Protein AF-A0A7C5C8L7-F1 (afdb_monomer)

Radius of gyration: 30.97 Å; Cα contacts (8 Å, |Δi|>4): 312; chains: 1; bounding box: 53×78×53 Å

Nearest PDB structures (foldseek):
  8s6c-assembly1_A  TM=9.571E-01  e=8.415E-08  cyanobacterium TDX16
  6erc-assembly2_B  TM=8.695E-01  e=1.298E-06  Dictyostelium discoideum
  2xwx-assembly1_B  TM=6.430E-01  e=9.335E-04  Vibrio cholerae
  4ziq-assembly1_A-2  TM=7.411E-01  e=1.715E-02  Escherichia coli K-12
  3idu-assembly1_A  TM=5.912E-01  e=1.282E-02  Pyrococcus furiosus

Foldseek 3Di:
DQQVLCVVLVHHGDFALCQQDVPPVLSVVCCVVQVGSVRDDNVRSFQSHDDDPPDNTHPSVVSVVVVVVVCVQVVDCVNVVNPPVDDPVVSVVVVPDAPVNVDVVPDPDPDDDRCNVDDPPPPPPDPPPPPQAKDKDKPPAQDAWWIKIKIAHQAWFWKKKFKADPVRDTDDIDIDIDHHGIDMDGGPTPNPDDFDWMWIWIDTPVDIDIDIYGHD

Secondary structure (DSSP, 8-state):
-HHHHHHHTTPPPPSSGGGT-S-HHHHHHHHHHHSSGGG--HHHHHHHSPPPTTSSS-HHHHHHHHHHHHHHHHH-TT-TTT-TTS-HHHHHHHHH--HHHHHHHSS--S---S-TTS-----S--S-----SSEEEEESSSBSSEEEEEEEESS-EEEEEEEE-TTS-EEEEEEEEEPSEEEEEEEEE-TTS-SEEEEEEEE-SS-EEEEEEEE-

Solvent-accessible surface area (backbone atoms only — not comparable to full-atom values): 12592 Å² total; per-residue (Å²): 80,27,37,59,50,32,44,76,73,73,39,79,63,71,87,50,48,67,76,42,21,87,50,66,67,59,22,51,50,51,41,72,75,46,71,45,60,70,62,30,49,46,70,59,47,43,71,51,28,49,57,40,88,100,51,95,34,7,71,66,44,43,53,52,52,51,54,51,53,49,49,55,51,78,68,35,74,75,33,68,92,67,27,86,88,53,52,74,67,53,40,51,51,56,74,71,57,46,72,39,56,57,49,51,76,74,46,94,64,91,78,77,66,72,62,72,91,55,85,72,84,67,59,93,75,58,80,83,73,80,72,62,70,55,46,70,49,66,43,56,67,67,20,68,37,56,29,28,35,46,33,40,31,84,54,72,40,64,32,41,36,40,33,25,44,77,86,70,46,82,77,46,74,49,78,48,78,43,52,56,40,81,43,76,50,71,74,48,74,43,70,94,56,78,70,43,57,28,40,39,36,42,32,46,94,89,42,75,36,77,46,82,42,38,35,99

Sequence (216 aa):
DYNTIRANFGLEKIEDFSQITSDSLLANQLKFLYGNVDNIDAWVGLLAEDHVENTIFGPLLKIIIEDQFIRLRDGDRFYFENDPGFSSEEIEKIKNTKFHDIIMRNTDLEYMPKEVFTQRKVPLEGPHMVHLELFAKAYPNPVKDVFTVKTWVEDDIDINLNLIDPQGKLIWSKNEIMYSGENFIENIDLSGYSKGLYNLILKSDKTINILKIIKQ

Structure (mmCIF, N/CA/C/O backbone):
data_AF-A0A7C5C8L7-F1
#
_entry.id   AF-A0A7C5C8L7-F1
#
loop_
_atom_site.group_PDB
_atom_site.id
_atom_site.type_symbol
_atom_site.label_atom_id
_atom_site.label_alt_id
_atom_site.label_comp_id
_atom_site.label_asym_id
_atom_site.labe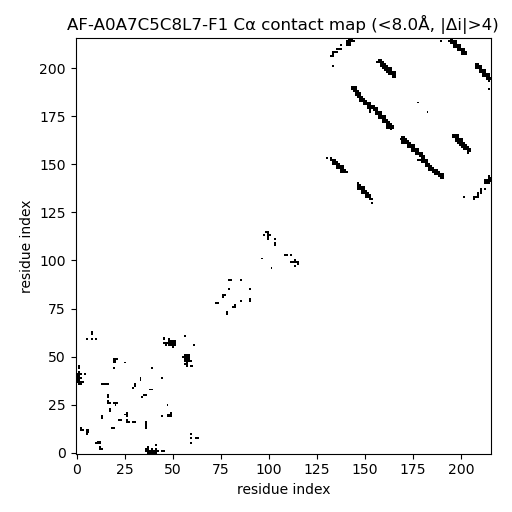l_entity_id
_atom_site.label_seq_id
_atom_site.pdbx_PDB_ins_code
_atom_site.Cartn_x
_atom_site.Cart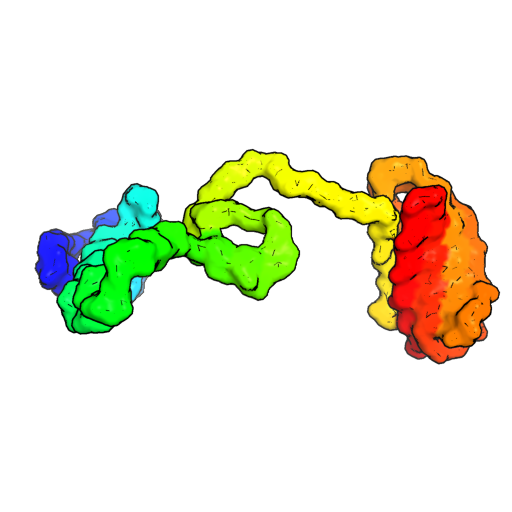n_y
_atom_site.Cartn_z
_atom_site.occupancy
_atom_site.B_iso_or_equiv
_atom_site.auth_seq_id
_atom_site.auth_comp_id
_atom_site.auth_asym_id
_atom_site.auth_atom_id
_atom_site.pdbx_PDB_model_num
ATOM 1 N N . ASP A 1 1 ? -21.187 -16.179 2.261 1.00 91.62 1 ASP A N 1
ATOM 2 C CA . ASP A 1 1 ? -20.523 -15.783 3.521 1.00 91.62 1 ASP A CA 1
ATOM 3 C C . ASP A 1 1 ? -19.051 -16.194 3.488 1.00 91.62 1 ASP A C 1
ATOM 5 O O . ASP A 1 1 ? -18.634 -16.885 2.556 1.00 91.62 1 ASP A O 1
ATOM 9 N N . TYR A 1 2 ? -18.268 -15.726 4.459 1.00 97.38 2 TYR A N 1
ATOM 10 C CA . TYR A 1 2 ? -16.834 -15.999 4.599 1.00 97.38 2 TYR A CA 1
ATOM 11 C C . TYR A 1 2 ? -16.501 -17.502 4.615 1.00 97.38 2 TYR A C 1
ATOM 13 O O . TYR A 1 2 ? -15.622 -17.940 3.872 1.00 97.38 2 TYR A O 1
ATOM 21 N N . ASN A 1 3 ? -17.244 -18.312 5.371 1.00 97.00 3 ASN A N 1
ATOM 22 C CA . ASN A 1 3 ? -17.000 -19.750 5.504 1.00 97.00 3 ASN A CA 1
ATOM 23 C C . ASN A 1 3 ? -17.277 -20.517 4.204 1.00 97.00 3 ASN A C 1
ATOM 25 O O . ASN A 1 3 ? -16.551 -21.446 3.843 1.00 97.00 3 ASN A O 1
ATOM 29 N N . THR A 1 4 ? -18.300 -20.111 3.454 1.00 97.56 4 THR A N 1
ATOM 30 C CA . THR A 1 4 ? -18.552 -20.645 2.108 1.00 97.56 4 THR A CA 1
ATOM 31 C C . THR A 1 4 ? -17.391 -20.345 1.154 1.00 97.56 4 THR A C 1
ATOM 33 O O . THR A 1 4 ? -16.998 -21.214 0.377 1.00 97.56 4 THR A O 1
ATOM 36 N N . ILE A 1 5 ? -16.798 -19.148 1.224 1.00 97.69 5 ILE A N 1
ATOM 37 C CA . ILE A 1 5 ? -15.647 -18.790 0.378 1.00 97.69 5 ILE A CA 1
ATOM 38 C C . ILE A 1 5 ? -14.410 -19.598 0.774 1.00 97.69 5 ILE A C 1
ATOM 40 O O . ILE A 1 5 ? -13.751 -20.128 -0.117 1.00 97.69 5 ILE A O 1
ATOM 44 N N . ARG A 1 6 ? -14.136 -19.768 2.076 1.00 98.06 6 ARG A N 1
ATOM 45 C CA . ARG A 1 6 ? -13.057 -20.651 2.557 1.00 98.06 6 ARG A CA 1
ATOM 46 C C . ARG A 1 6 ? -13.137 -22.032 1.917 1.00 98.06 6 ARG A C 1
ATOM 48 O O . ARG A 1 6 ? -12.179 -22.467 1.284 1.00 98.06 6 ARG A O 1
ATOM 55 N N . ALA A 1 7 ? -14.309 -22.661 2.003 1.00 97.56 7 ALA A N 1
ATOM 56 C CA . ALA A 1 7 ? -14.538 -23.989 1.446 1.00 97.56 7 ALA A CA 1
ATOM 57 C C . ALA A 1 7 ? -14.338 -24.034 -0.079 1.00 97.56 7 ALA A C 1
ATOM 59 O O . ALA A 1 7 ? -13.722 -24.966 -0.591 1.00 97.56 7 ALA A O 1
ATOM 60 N N . ASN A 1 8 ? -14.803 -23.014 -0.807 1.00 97.25 8 ASN A N 1
ATOM 61 C CA . ASN A 1 8 ? -14.635 -22.937 -2.262 1.00 97.25 8 ASN A CA 1
ATOM 62 C C . ASN A 1 8 ? -13.167 -22.802 -2.696 1.00 97.25 8 ASN A C 1
ATOM 64 O O . ASN A 1 8 ? -12.812 -23.273 -3.773 1.00 97.25 8 ASN A O 1
ATOM 68 N N . PHE A 1 9 ? -12.320 -22.195 -1.862 1.00 96.88 9 PHE A N 1
ATOM 69 C CA . PHE A 1 9 ? -10.870 -22.117 -2.071 1.00 96.88 9 PHE A CA 1
ATOM 70 C C . PHE A 1 9 ? -10.100 -23.277 -1.411 1.00 96.88 9 PHE A C 1
ATOM 72 O O . PHE A 1 9 ? -8.876 -23.229 -1.312 1.00 96.88 9 PHE A O 1
ATOM 79 N N . GLY A 1 10 ? -10.797 -24.335 -0.980 1.00 96.69 10 GLY A N 1
ATOM 80 C CA . GLY A 1 10 ? -10.186 -25.553 -0.440 1.00 96.69 10 GLY A CA 1
ATOM 81 C C . GLY A 1 10 ? -9.682 -25.440 1.000 1.0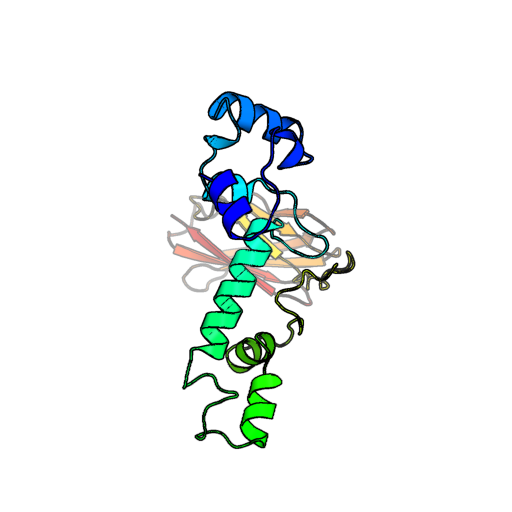0 96.69 10 GLY A C 1
ATOM 82 O O . GLY A 1 10 ? -8.993 -26.343 1.468 1.00 96.69 10 GLY A O 1
ATOM 83 N N . LEU A 1 11 ? -10.018 -24.361 1.710 1.00 97.00 11 LEU A N 1
ATOM 84 C CA . LEU A 1 11 ? -9.737 -24.227 3.136 1.00 97.00 11 LEU A CA 1
ATOM 85 C C . LEU A 1 11 ? -10.851 -24.855 3.973 1.00 97.00 11 LEU A C 1
ATOM 87 O O . LEU A 1 11 ? -12.030 -24.811 3.616 1.00 97.00 11 LEU A O 1
ATOM 91 N N . GLU A 1 12 ? -10.481 -25.378 5.139 1.00 96.88 12 GLU A N 1
ATOM 92 C CA . GLU A 1 12 ? -11.455 -25.827 6.129 1.00 96.88 12 GLU A CA 1
ATOM 93 C C . GLU A 1 12 ? -12.307 -24.649 6.610 1.00 96.88 12 GLU A C 1
ATOM 95 O O . GLU A 1 12 ? -11.808 -23.536 6.842 1.00 96.88 12 GLU A O 1
ATOM 100 N N . LYS A 1 13 ? -13.609 -24.901 6.760 1.00 97.31 13 LYS A N 1
ATOM 101 C CA . LYS A 1 13 ? -14.510 -23.973 7.440 1.00 97.31 13 LYS A CA 1
ATOM 102 C C . LYS A 1 13 ? -14.079 -23.833 8.893 1.00 97.31 13 LYS A C 1
ATOM 104 O O . LYS A 1 13 ? -13.629 -24.797 9.503 1.00 97.31 13 LYS A O 1
ATOM 109 N N . ILE A 1 14 ? -14.243 -22.637 9.432 1.00 96.69 14 ILE A N 1
ATOM 110 C CA . ILE A 1 14 ? -14.051 -22.401 10.859 1.00 96.69 14 ILE A CA 1
ATOM 111 C C . ILE A 1 14 ? -15.357 -22.637 11.613 1.00 96.69 14 ILE A C 1
ATOM 113 O O . ILE A 1 14 ? -16.444 -22.451 11.066 1.00 96.69 14 ILE A O 1
ATOM 117 N N . GLU A 1 15 ? -15.238 -23.007 12.879 1.00 96.75 15 GLU A N 1
ATOM 118 C CA . GLU A 1 15 ? -16.353 -23.260 13.792 1.00 96.75 15 GLU A CA 1
ATOM 119 C C . GLU A 1 15 ? -16.394 -22.240 14.940 1.00 96.75 15 GLU A C 1
ATOM 121 O O . GLU A 1 15 ? -17.454 -22.008 15.521 1.00 96.75 15 GLU A O 1
ATOM 126 N N . ASP A 1 16 ? -15.267 -21.584 15.240 1.00 96.81 16 ASP A N 1
ATOM 127 C CA . ASP A 1 16 ? -15.169 -20.563 16.285 1.00 96.81 16 ASP A CA 1
ATOM 128 C C . ASP A 1 16 ? -14.391 -19.319 15.826 1.00 96.81 16 ASP A C 1
ATOM 130 O O . ASP A 1 16 ? -13.454 -19.388 15.030 1.00 96.81 16 ASP A O 1
ATOM 134 N N . PHE A 1 17 ? -14.769 -18.157 16.365 1.00 97.56 17 PHE A N 1
ATOM 135 C CA . PHE A 1 17 ? -14.160 -16.866 16.032 1.00 97.56 17 PHE A CA 1
ATOM 136 C C . PHE A 1 17 ? -12.668 -16.790 16.396 1.00 97.56 17 PHE A C 1
ATOM 138 O O . PHE A 1 17 ? -11.926 -16.060 15.742 1.00 97.56 17 PHE A O 1
ATOM 145 N N . SER A 1 18 ? -12.206 -17.561 17.387 1.00 97.00 18 SER A N 1
ATOM 146 C CA . SER A 1 18 ? -10.780 -17.662 17.746 1.00 97.00 18 SER A CA 1
ATOM 147 C C . SER A 1 18 ? -9.920 -18.353 16.682 1.00 97.00 18 SER A C 1
ATOM 149 O O . SER A 1 18 ? -8.700 -18.248 16.725 1.00 97.00 18 SER A O 1
ATOM 151 N N . GLN A 1 19 ? -10.529 -19.035 15.705 1.00 97.31 19 GLN A N 1
ATOM 152 C CA . GLN A 1 19 ? -9.808 -19.621 14.569 1.00 97.31 19 GLN A CA 1
ATOM 153 C C . GLN A 1 19 ? -9.552 -18.610 13.443 1.00 97.31 19 GLN A C 1
ATOM 155 O O . GLN A 1 19 ? -8.827 -18.923 12.501 1.00 97.31 19 GLN A O 1
ATOM 160 N N . ILE A 1 20 ? -10.161 -17.420 13.509 1.00 96.69 20 ILE A N 1
ATOM 161 C CA . ILE A 1 20 ? -9.913 -16.332 12.555 1.00 96.69 20 ILE A CA 1
ATOM 162 C C . ILE A 1 20 ? -8.627 -15.606 12.943 1.00 96.69 20 ILE A C 1
ATOM 164 O O . ILE A 1 20 ? -7.766 -15.377 12.100 1.00 96.69 20 ILE A O 1
ATOM 168 N N . THR A 1 21 ? -8.503 -15.264 14.226 1.00 97.00 21 THR A N 1
ATOM 169 C CA . THR A 1 21 ? -7.429 -14.416 14.735 1.00 97.00 21 THR A CA 1
ATOM 170 C C . THR A 1 21 ? -6.992 -14.814 16.136 1.00 97.00 21 THR A C 1
ATOM 172 O O . THR A 1 21 ? -7.811 -15.190 16.979 1.00 97.00 21 THR A O 1
ATOM 175 N N . SER A 1 22 ? -5.696 -14.668 16.399 1.00 96.62 22 SER A N 1
ATOM 176 C CA . SER A 1 22 ? -5.092 -14.786 17.725 1.00 96.62 22 SER A CA 1
ATOM 177 C C . SER A 1 22 ? -5.393 -13.587 18.632 1.00 96.62 22 SER A C 1
ATOM 179 O O . SER A 1 22 ? -5.212 -13.689 19.850 1.00 96.62 22 SER A O 1
ATOM 181 N N . ASP A 1 23 ? -5.908 -12.473 18.095 1.00 97.75 23 ASP A N 1
ATOM 182 C CA . ASP A 1 23 ? -6.398 -11.353 18.899 1.00 97.75 23 ASP A CA 1
ATOM 183 C C . ASP A 1 23 ? -7.765 -11.681 19.522 1.00 97.75 23 ASP A C 1
ATOM 185 O O . ASP A 1 23 ? -8.834 -11.560 18.918 1.00 97.75 23 ASP A O 1
ATOM 189 N N . SER A 1 24 ? -7.726 -12.053 20.802 1.00 97.56 24 SER A N 1
ATOM 190 C CA . SER A 1 24 ? -8.924 -12.374 21.580 1.00 97.56 24 SER A CA 1
ATOM 191 C C . SER A 1 24 ? -9.951 -11.234 21.663 1.00 97.56 24 SER A C 1
AT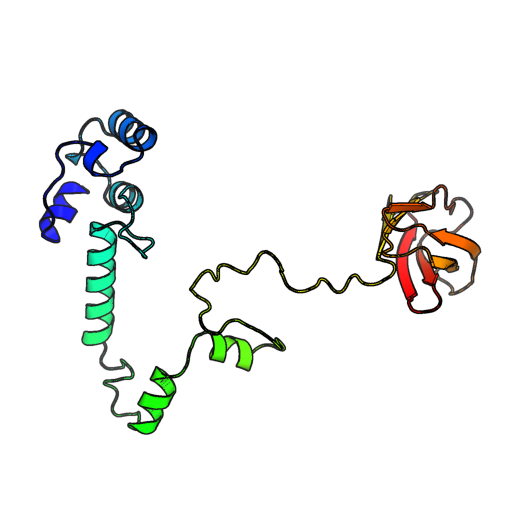OM 193 O O . SER A 1 24 ? -11.147 -11.507 21.789 1.00 97.56 24 SER A O 1
ATOM 195 N N . LEU A 1 25 ? -9.536 -9.963 21.598 1.00 98.06 25 LEU A N 1
ATOM 196 C CA . LEU A 1 25 ? -10.469 -8.834 21.621 1.00 98.06 25 LEU A CA 1
ATOM 197 C C . LEU A 1 25 ? -11.227 -8.754 20.298 1.00 98.06 25 LEU A C 1
ATOM 199 O O . LEU A 1 25 ? -12.456 -8.654 20.312 1.00 98.06 25 LEU A O 1
ATOM 203 N N . LEU A 1 26 ? -10.515 -8.873 19.175 1.00 97.56 26 LEU A N 1
ATOM 204 C CA . LEU A 1 26 ? -11.114 -8.886 17.841 1.00 97.56 26 LEU A CA 1
ATOM 205 C C . LEU A 1 26 ? -12.063 -10.080 17.664 1.00 97.56 26 LEU A C 1
ATOM 207 O O . LEU A 1 26 ? -13.207 -9.899 17.244 1.00 97.56 26 LEU A O 1
ATOM 211 N N . ALA A 1 27 ? -11.647 -11.284 18.067 1.00 98.00 27 ALA A N 1
ATOM 212 C CA . ALA A 1 27 ? -12.496 -12.476 18.006 1.00 98.00 27 ALA A CA 1
ATOM 213 C C . ALA A 1 27 ? -13.807 -12.299 18.800 1.00 98.00 27 ALA A C 1
ATOM 215 O O . ALA A 1 27 ? -14.891 -12.633 18.314 1.00 98.00 27 ALA A O 1
ATOM 216 N N . ASN A 1 28 ? -13.737 -11.711 20.000 1.00 97.94 28 ASN A N 1
ATOM 217 C CA . ASN A 1 28 ? -14.922 -11.430 20.815 1.00 97.94 28 ASN A CA 1
ATOM 218 C C . ASN A 1 28 ? -15.832 -10.358 20.195 1.00 97.94 28 ASN A C 1
ATOM 220 O O . ASN A 1 28 ? -17.056 -10.479 20.272 1.00 97.94 28 ASN A O 1
ATOM 224 N N . GLN A 1 29 ? -15.263 -9.330 19.563 1.00 98.19 29 GLN A N 1
ATOM 225 C CA . GLN A 1 29 ? -16.036 -8.311 18.847 1.00 98.19 29 GLN A CA 1
ATOM 226 C C . GLN A 1 29 ? -16.778 -8.906 17.649 1.00 98.19 29 GLN A C 1
ATOM 228 O O . GLN A 1 29 ? -17.974 -8.663 17.489 1.00 98.19 29 GLN A O 1
ATOM 233 N N . LEU A 1 30 ? -16.107 -9.739 16.850 1.00 98.00 30 LEU A N 1
ATOM 234 C CA . LEU A 1 30 ? -16.737 -10.449 15.736 1.00 98.00 30 LEU A CA 1
ATOM 235 C C . LEU A 1 30 ? -17.867 -11.356 16.229 1.00 98.00 30 LEU A C 1
ATOM 237 O O . LEU A 1 30 ? -18.959 -11.341 15.661 1.00 98.00 30 LEU A O 1
ATOM 241 N N . LYS A 1 31 ? -17.644 -12.076 17.335 1.00 97.88 31 LYS A N 1
ATOM 242 C CA . LYS A 1 31 ? -18.668 -12.914 17.967 1.00 97.88 31 LYS A CA 1
ATOM 243 C C . LYS A 1 31 ? -19.887 -12.114 18.409 1.00 97.88 31 LYS A C 1
ATOM 245 O O . LYS A 1 31 ? -21.012 -12.544 18.168 1.00 97.88 31 LYS A O 1
ATOM 250 N N . PHE A 1 32 ? -19.676 -10.958 19.031 1.00 97.94 32 PHE A N 1
ATOM 251 C CA . PHE A 1 32 ? -20.760 -10.073 19.451 1.00 97.94 32 PHE A CA 1
ATOM 252 C C . PHE A 1 32 ? -21.570 -9.537 18.260 1.00 97.94 32 PHE A C 1
ATOM 254 O O . PHE A 1 32 ? -22.794 -9.486 18.335 1.00 97.94 32 PHE A O 1
ATOM 261 N N . LEU A 1 33 ? -20.899 -9.165 17.166 1.00 97.69 33 LEU A N 1
ATOM 262 C CA . LEU A 1 33 ? -21.540 -8.577 15.986 1.00 97.69 33 LEU A CA 1
ATOM 263 C C . LEU A 1 33 ? -22.291 -9.605 15.129 1.00 97.69 33 LEU A C 1
ATOM 265 O O . LEU A 1 33 ? -23.407 -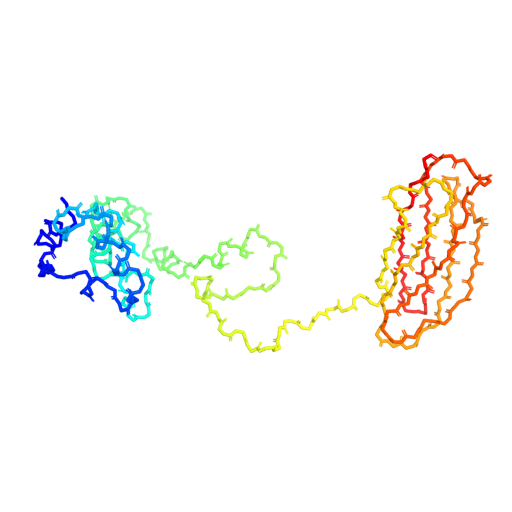9.335 14.692 1.00 97.69 33 LEU A O 1
ATOM 269 N N . TYR A 1 34 ? -21.689 -10.768 14.883 1.00 97.75 34 TYR A N 1
ATOM 270 C CA . TYR A 1 34 ? -22.198 -11.743 13.911 1.00 97.75 34 TYR A CA 1
ATOM 271 C C . TYR A 1 34 ? -22.925 -12.932 14.549 1.00 97.75 34 TYR A C 1
ATOM 273 O O . TYR A 1 34 ? -23.732 -13.591 13.884 1.00 97.75 34 TYR A O 1
ATOM 281 N N . GLY A 1 35 ? -22.655 -13.225 15.826 1.00 97.38 35 GLY A N 1
ATOM 282 C CA . GLY A 1 35 ? -23.227 -14.338 16.592 1.00 97.38 35 GLY A CA 1
ATOM 283 C C . GLY A 1 35 ? -22.735 -15.726 16.163 1.00 97.38 35 GLY A C 1
ATOM 284 O O . GLY A 1 35 ? -22.378 -16.542 17.011 1.00 97.38 35 GLY A O 1
ATOM 285 N N . ASN A 1 36 ? -22.685 -15.986 14.856 1.00 96.75 36 ASN A N 1
ATOM 286 C CA . ASN A 1 36 ? -22.232 -17.223 14.231 1.00 96.75 36 ASN A CA 1
ATOM 287 C C . ASN A 1 36 ? -21.187 -16.913 13.142 1.00 96.75 36 ASN A C 1
ATOM 289 O O . ASN A 1 36 ? -21.322 -15.932 12.411 1.00 96.75 36 ASN A O 1
ATOM 293 N N . VAL A 1 37 ? -20.156 -17.753 13.035 1.00 96.25 37 VAL A N 1
ATOM 294 C CA . VAL A 1 37 ? -19.071 -17.628 12.048 1.00 96.25 37 VAL A CA 1
ATOM 295 C C . VAL A 1 37 ? -19.551 -17.702 10.591 1.00 96.25 37 VAL A C 1
ATOM 297 O O . VAL A 1 37 ? -18.978 -17.039 9.728 1.00 96.25 37 VAL A O 1
ATOM 300 N N . ASP A 1 38 ? -20.647 -18.414 10.314 1.00 96.94 38 ASP A N 1
ATOM 301 C CA . ASP A 1 38 ? -21.266 -18.502 8.982 1.00 96.94 38 ASP A CA 1
ATOM 302 C C . ASP A 1 38 ? -21.990 -17.211 8.565 1.00 96.94 38 ASP A C 1
ATOM 304 O O . ASP A 1 38 ? -22.360 -17.055 7.403 1.00 96.94 38 ASP A O 1
ATOM 308 N N . ASN A 1 39 ? -22.184 -16.261 9.486 1.00 97.56 39 ASN A N 1
ATOM 309 C CA . ASN A 1 39 ? -22.789 -14.964 9.175 1.00 97.56 39 ASN A CA 1
ATOM 310 C C . ASN A 1 39 ? -21.753 -13.900 8.793 1.00 97.56 39 ASN A C 1
ATOM 312 O O . ASN A 1 39 ? -22.137 -12.789 8.432 1.00 97.56 39 ASN A O 1
ATOM 316 N N . ILE A 1 40 ? -20.455 -14.203 8.895 1.00 97.81 40 ILE A N 1
ATOM 317 C CA . ILE A 1 40 ? -19.393 -13.227 8.647 1.00 97.81 40 ILE A CA 1
ATOM 318 C C . ILE A 1 40 ? -19.364 -12.848 7.163 1.00 97.81 40 ILE A C 1
ATOM 320 O O . ILE A 1 40 ? -19.304 -13.701 6.267 1.00 97.81 40 ILE A O 1
ATOM 324 N N . ASP A 1 41 ? -19.354 -11.542 6.903 1.00 97.88 41 ASP A N 1
ATOM 325 C CA . ASP A 1 41 ? -19.131 -11.005 5.567 1.00 97.88 41 ASP A CA 1
ATOM 326 C C . ASP A 1 41 ? -17.741 -11.385 5.064 1.00 97.88 41 ASP A C 1
ATOM 328 O O . ASP A 1 41 ? -16.749 -11.281 5.784 1.00 97.88 41 ASP A O 1
ATOM 332 N N . ALA A 1 42 ? -17.653 -11.752 3.787 1.00 96.06 42 ALA A N 1
ATOM 333 C CA . ALA A 1 42 ? -16.405 -12.168 3.154 1.00 96.06 42 ALA A CA 1
ATOM 334 C C . ALA A 1 42 ? -15.245 -11.205 3.442 1.00 96.06 42 ALA A C 1
ATOM 336 O O . ALA A 1 42 ? -14.198 -11.623 3.919 1.00 96.06 42 ALA A O 1
ATOM 337 N N . TRP A 1 43 ? -15.454 -9.910 3.193 1.00 97.00 43 TRP A N 1
ATOM 338 C CA . TRP A 1 43 ? -14.418 -8.893 3.352 1.00 97.00 43 TRP A CA 1
ATOM 339 C C . TRP A 1 43 ? -13.971 -8.717 4.805 1.00 97.00 43 TRP A C 1
ATOM 341 O O . TRP A 1 43 ? -12.784 -8.553 5.063 1.00 97.00 43 TRP A O 1
ATOM 351 N N . VAL A 1 44 ? -14.903 -8.805 5.756 1.00 97.75 44 VAL A N 1
ATOM 352 C CA . VAL A 1 44 ? -14.582 -8.703 7.184 1.00 97.75 44 VAL A CA 1
ATOM 353 C C . VAL A 1 44 ? -13.761 -9.907 7.628 1.00 97.75 44 VAL A C 1
ATOM 355 O O . VAL A 1 44 ? -12.736 -9.724 8.273 1.00 97.75 44 VAL A O 1
ATOM 358 N N . GLY A 1 45 ? -14.154 -11.118 7.226 1.00 97.31 45 GLY A N 1
ATOM 359 C CA . GLY A 1 45 ? -13.383 -12.325 7.518 1.00 97.31 45 GLY A CA 1
ATOM 360 C C . GLY A 1 45 ? -11.977 -12.285 6.913 1.00 97.31 45 GLY A C 1
ATOM 361 O O . GLY A 1 45 ? -11.014 -12.561 7.614 1.00 97.31 45 GLY A O 1
ATOM 362 N N . LEU A 1 46 ? -11.843 -11.852 5.652 1.00 97.50 46 LEU A N 1
ATOM 363 C CA . LEU A 1 46 ? -10.548 -11.722 4.966 1.00 97.50 46 LEU A CA 1
ATOM 364 C C . LEU A 1 46 ? -9.581 -10.761 5.672 1.00 97.50 46 LEU A C 1
ATOM 366 O O . LEU A 1 46 ? -8.383 -11.021 5.698 1.00 97.50 46 LEU A O 1
ATOM 370 N N . LEU A 1 47 ? -10.091 -9.648 6.207 1.00 96.94 47 LEU A N 1
ATOM 371 C CA . LEU A 1 47 ? -9.283 -8.668 6.939 1.00 96.94 47 LEU A CA 1
ATOM 372 C C . LEU A 1 47 ? -8.998 -9.081 8.384 1.00 96.94 47 LEU A C 1
ATOM 374 O O . LEU A 1 47 ? -8.050 -8.580 8.979 1.00 96.94 47 LEU A O 1
ATOM 378 N N . ALA A 1 48 ? -9.846 -9.932 8.956 1.00 97.44 48 ALA A N 1
ATOM 379 C CA . ALA A 1 48 ? -9.708 -10.384 10.328 1.00 97.44 48 ALA A CA 1
ATOM 380 C C . ALA A 1 48 ? -8.735 -11.558 10.473 1.00 97.44 48 ALA A C 1
ATOM 382 O O . ALA A 1 48 ? -8.269 -11.793 11.579 1.00 97.44 48 ALA A O 1
ATOM 383 N N . GLU A 1 49 ? -8.450 -12.306 9.403 1.00 98.00 49 GLU A N 1
ATOM 384 C CA . GLU A 1 49 ? -7.509 -13.424 9.453 1.00 98.00 49 GLU A CA 1
ATOM 385 C C . GLU A 1 49 ? -6.108 -12.994 9.911 1.00 98.00 49 GLU A C 1
ATOM 387 O O . GLU A 1 49 ? -5.542 -12.022 9.404 1.00 98.00 49 GLU A O 1
ATOM 392 N N . ASP A 1 50 ? -5.504 -13.785 10.800 1.00 97.38 50 ASP A N 1
ATOM 393 C CA . ASP A 1 50 ? -4.091 -13.621 11.139 1.00 97.38 50 ASP A CA 1
ATOM 394 C C . ASP A 1 50 ? -3.208 -13.741 9.893 1.00 97.38 50 ASP A C 1
ATOM 396 O O . ASP A 1 50 ? -3.375 -14.633 9.055 1.00 97.38 50 ASP A O 1
ATOM 400 N N . HIS A 1 51 ? -2.223 -12.852 9.788 1.00 96.25 51 HIS A N 1
ATOM 401 C CA . HIS A 1 51 ? -1.338 -12.824 8.634 1.00 96.25 51 HIS A CA 1
ATOM 402 C C . HIS A 1 51 ? -0.459 -14.076 8.560 1.00 96.25 51 HIS A C 1
ATOM 404 O O . HIS A 1 51 ? 0.133 -14.514 9.549 1.00 96.25 51 HIS A O 1
ATOM 410 N N . VAL A 1 52 ? -0.286 -14.596 7.345 1.00 95.62 52 VAL A N 1
ATOM 411 C CA . VAL A 1 52 ? 0.736 -15.607 7.064 1.00 95.62 52 VAL A CA 1
ATOM 412 C C . VAL A 1 52 ? 2.120 -14.967 7.203 1.00 95.62 52 VAL A C 1
ATOM 414 O O . VAL A 1 52 ? 2.318 -13.814 6.810 1.00 95.62 52 VAL A O 1
ATOM 417 N N . GLU A 1 53 ? 3.088 -15.715 7.736 1.00 91.94 53 GLU A N 1
ATOM 418 C CA . GLU A 1 53 ? 4.459 -15.242 7.951 1.00 91.94 53 GLU A CA 1
ATOM 419 C C . GLU A 1 53 ? 5.040 -14.563 6.697 1.00 91.94 53 GLU A C 1
ATOM 421 O O . GLU A 1 53 ? 4.949 -15.090 5.587 1.00 91.94 53 GLU A O 1
ATOM 426 N N . ASN A 1 54 ? 5.653 -13.388 6.883 1.00 87.25 54 ASN A N 1
ATOM 427 C CA . ASN A 1 54 ? 6.227 -12.555 5.817 1.00 87.25 54 ASN A CA 1
ATOM 428 C C . ASN A 1 54 ? 5.217 -12.073 4.758 1.00 87.25 54 ASN A C 1
ATOM 430 O O . ASN A 1 54 ? 5.605 -11.708 3.648 1.00 87.25 54 ASN A O 1
ATOM 434 N N . THR A 1 55 ? 3.927 -12.030 5.093 1.00 89.94 55 THR A N 1
ATOM 435 C CA . THR A 1 55 ? 2.875 -11.465 4.241 1.00 89.94 55 THR A CA 1
ATOM 436 C C . THR A 1 55 ? 2.001 -10.489 5.029 1.00 89.94 55 THR A C 1
ATOM 438 O O . THR A 1 55 ? 2.036 -10.446 6.256 1.00 89.94 55 THR A O 1
ATOM 441 N N . ILE A 1 56 ? 1.203 -9.700 4.310 1.00 91.62 56 ILE A N 1
ATOM 442 C CA . ILE A 1 56 ? 0.170 -8.823 4.886 1.00 91.62 56 ILE A CA 1
ATOM 443 C C . ILE A 1 56 ? -1.236 -9.428 4.765 1.00 91.62 56 ILE A C 1
ATOM 445 O O . ILE A 1 56 ? -2.223 -8.720 4.925 1.00 91.62 56 ILE A O 1
ATOM 449 N N . PHE A 1 57 ? -1.333 -10.703 4.383 1.00 95.88 57 PHE A N 1
ATOM 450 C CA . PHE A 1 57 ? -2.597 -11.352 4.060 1.00 95.88 57 PHE A CA 1
ATOM 451 C C . PHE A 1 57 ? -2.828 -12.552 4.966 1.00 95.88 57 PHE A C 1
ATOM 453 O O . PHE A 1 57 ? -1.904 -13.315 5.258 1.00 95.88 57 PHE A O 1
ATOM 460 N N . GLY A 1 58 ? -4.088 -12.749 5.341 1.00 97.38 58 GLY A N 1
ATOM 461 C CA . GLY A 1 58 ? -4.549 -14.014 5.884 1.00 97.38 58 GLY A CA 1
ATOM 462 C C . GLY A 1 58 ? -4.501 -15.155 4.857 1.00 97.38 58 GLY A C 1
ATOM 463 O O . GLY A 1 58 ? -4.342 -14.904 3.652 1.00 97.38 58 GLY A O 1
ATOM 464 N N . PRO A 1 59 ? -4.624 -16.419 5.301 1.00 97.12 59 PRO A N 1
ATOM 465 C CA . PRO A 1 59 ? -4.560 -17.589 4.430 1.00 97.12 59 PRO A CA 1
ATOM 466 C C . PRO A 1 59 ? -5.528 -17.538 3.245 1.00 97.12 59 PRO A C 1
ATOM 468 O O . PRO A 1 59 ? -5.130 -17.858 2.122 1.00 97.12 59 PRO A O 1
ATOM 471 N N . LEU A 1 60 ? -6.778 -17.121 3.464 1.00 97.75 60 LEU A N 1
ATOM 472 C CA . LEU A 1 60 ? -7.781 -17.083 2.405 1.00 97.75 60 LEU A CA 1
ATOM 473 C C . LEU A 1 60 ? -7.480 -15.966 1.408 1.00 97.75 60 LEU A C 1
ATOM 475 O O . LEU A 1 60 ? -7.490 -16.203 0.198 1.00 97.75 60 LEU A O 1
ATOM 479 N N . LEU A 1 61 ? -7.180 -14.759 1.897 1.00 97.62 61 LEU A N 1
ATOM 480 C CA . LEU A 1 61 ? -6.894 -13.627 1.015 1.00 97.62 61 LEU A CA 1
ATOM 481 C C . LEU A 1 61 ? -5.637 -13.875 0.175 1.00 97.62 61 LEU A C 1
ATOM 483 O O . LEU A 1 61 ? -5.620 -13.531 -1.006 1.00 97.62 61 LEU A O 1
ATOM 487 N N . LYS A 1 62 ? -4.621 -14.533 0.745 1.00 97.25 62 LYS A N 1
ATOM 488 C CA . LYS A 1 62 ? -3.414 -14.936 0.016 1.00 97.25 62 LYS A CA 1
ATOM 489 C C . LYS A 1 62 ? -3.753 -15.822 -1.187 1.00 97.25 62 LYS A C 1
ATOM 491 O O . LYS A 1 62 ? -3.326 -15.499 -2.292 1.00 97.25 62 LYS A O 1
ATOM 496 N N . ILE A 1 63 ? -4.535 -16.888 -0.986 1.00 97.12 63 ILE A N 1
ATOM 497 C CA . ILE A 1 63 ? -4.927 -17.816 -2.064 1.00 97.12 63 ILE A CA 1
ATOM 498 C C . ILE A 1 63 ? -5.738 -17.083 -3.131 1.00 97.12 63 ILE A C 1
ATOM 500 O O . ILE A 1 63 ? -5.465 -17.239 -4.317 1.00 97.12 63 ILE A O 1
ATOM 504 N N . ILE A 1 64 ? -6.705 -16.256 -2.719 1.00 97.69 64 ILE A N 1
ATOM 505 C CA . ILE A 1 64 ? -7.533 -15.481 -3.651 1.00 97.69 64 ILE A CA 1
ATOM 506 C C . ILE A 1 64 ? -6.652 -14.583 -4.519 1.00 97.69 64 ILE A C 1
ATOM 508 O O . ILE A 1 64 ? -6.772 -14.603 -5.740 1.00 97.69 64 ILE A O 1
ATOM 512 N N . ILE A 1 65 ? -5.772 -13.790 -3.906 1.00 97.44 65 ILE A N 1
ATOM 513 C CA . ILE A 1 65 ? -4.916 -12.846 -4.627 1.00 97.44 65 ILE A CA 1
ATOM 514 C C . ILE A 1 65 ? -3.964 -13.589 -5.569 1.00 97.44 65 ILE A C 1
ATOM 516 O O . ILE A 1 65 ? -3.858 -13.210 -6.733 1.00 97.44 65 ILE A O 1
ATOM 520 N N . GLU A 1 66 ? -3.324 -14.664 -5.110 1.00 97.06 66 GLU A N 1
ATOM 521 C CA . GLU A 1 66 ? -2.436 -15.490 -5.934 1.00 97.06 66 GLU A CA 1
ATOM 522 C C . GLU A 1 66 ? -3.161 -16.054 -7.165 1.00 97.06 66 GLU A C 1
ATOM 524 O O . GLU A 1 66 ? -2.720 -15.850 -8.296 1.00 97.06 66 GLU A O 1
ATOM 529 N N . ASP A 1 67 ? -4.322 -16.673 -6.961 1.00 97.88 67 ASP A N 1
ATOM 530 C CA . ASP A 1 67 ? -5.161 -17.238 -8.017 1.00 97.88 67 ASP A CA 1
ATOM 531 C C . ASP A 1 67 ? -5.639 -16.172 -9.024 1.00 97.88 67 ASP A C 1
ATOM 533 O O . ASP A 1 67 ? -5.594 -16.388 -10.241 1.00 97.88 67 ASP A O 1
ATOM 537 N N . GLN A 1 68 ? -6.031 -14.980 -8.552 1.00 98.19 68 GLN A N 1
ATOM 538 C CA . GLN A 1 68 ? -6.385 -13.874 -9.449 1.00 98.19 68 GLN A CA 1
ATOM 539 C C . GLN A 1 68 ? -5.191 -13.390 -10.278 1.00 98.19 68 GLN A C 1
ATOM 541 O O . GLN A 1 68 ? -5.330 -13.213 -11.489 1.00 98.19 68 GLN A O 1
ATOM 546 N N . PHE A 1 69 ? -4.020 -13.185 -9.668 1.00 98.25 69 PHE A N 1
ATOM 547 C CA . PHE A 1 69 ? -2.838 -12.710 -10.394 1.00 98.25 69 PHE A CA 1
ATOM 548 C C . PHE A 1 69 ? -2.301 -13.748 -11.385 1.00 98.25 69 PHE A C 1
ATOM 550 O O . PHE A 1 69 ? -1.873 -13.365 -12.474 1.00 98.25 69 PHE A O 1
ATOM 557 N N . ILE A 1 70 ? -2.377 -15.045 -11.064 1.00 98.31 70 ILE A N 1
ATOM 558 C CA . ILE A 1 70 ? -2.041 -16.126 -12.002 1.00 98.31 70 ILE A CA 1
ATOM 559 C C . ILE A 1 70 ? -2.966 -16.074 -13.218 1.00 98.31 70 ILE A C 1
ATOM 561 O O . ILE A 1 70 ? -2.481 -16.055 -14.346 1.00 98.31 70 ILE A O 1
ATOM 565 N N . ARG A 1 71 ? -4.287 -15.980 -13.017 1.00 98.31 71 ARG A N 1
ATOM 566 C CA . ARG A 1 71 ? -5.232 -15.884 -14.141 1.00 98.31 71 ARG A CA 1
ATOM 567 C C . ARG A 1 71 ? -5.045 -14.629 -14.981 1.00 98.31 71 ARG A C 1
ATOM 569 O O . ARG A 1 71 ? -5.175 -14.710 -16.198 1.00 98.31 71 ARG A O 1
ATOM 576 N N . LEU A 1 72 ? -4.762 -13.486 -14.354 1.00 98.38 72 LEU A N 1
ATOM 577 C CA . LEU A 1 72 ? -4.471 -12.249 -15.080 1.00 98.38 72 LEU A CA 1
ATOM 578 C C . LEU A 1 72 ? -3.229 -12.407 -15.958 1.00 98.38 72 LEU A C 1
ATOM 580 O O . LEU A 1 72 ? -3.256 -12.003 -17.113 1.00 98.38 72 LEU A O 1
ATOM 584 N N . ARG A 1 73 ? -2.168 -13.028 -15.433 1.00 97.75 73 ARG A N 1
ATOM 585 C CA . ARG A 1 73 ? -0.937 -13.289 -16.182 1.00 97.75 73 ARG A CA 1
ATOM 586 C C . ARG A 1 73 ? -1.159 -14.274 -17.331 1.00 97.75 73 ARG A C 1
ATOM 588 O O . ARG A 1 73 ? -0.825 -13.976 -18.472 1.00 97.75 73 ARG A O 1
ATOM 595 N N . ASP A 1 74 ? -1.703 -15.448 -17.023 1.00 97.56 74 ASP A N 1
ATOM 596 C CA . ASP A 1 74 ? -1.804 -16.567 -17.967 1.00 97.56 74 ASP A CA 1
ATOM 597 C C . ASP A 1 74 ? -2.906 -16.335 -19.014 1.00 97.56 74 ASP A C 1
ATOM 599 O O . ASP A 1 74 ? -2.835 -16.853 -20.128 1.00 97.56 74 ASP A O 1
ATOM 603 N N . GLY A 1 75 ? -3.932 -15.552 -18.665 1.00 97.31 75 GLY A N 1
ATOM 604 C CA . GLY A 1 75 ? -5.041 -15.198 -19.548 1.00 97.31 75 GLY A CA 1
ATOM 605 C C . GLY A 1 75 ? -4.777 -13.991 -20.451 1.00 97.31 75 GLY A C 1
ATOM 606 O O . GLY A 1 75 ? -5.566 -13.747 -21.367 1.00 97.31 75 GLY A O 1
ATOM 607 N N . ASP A 1 76 ? -3.702 -13.233 -20.221 1.00 97.62 76 ASP A N 1
ATOM 608 C CA . ASP A 1 76 ? -3.385 -12.046 -21.011 1.00 97.62 76 ASP A CA 1
ATOM 609 C C . ASP A 1 76 ? -2.443 -12.375 -22.177 1.00 97.62 76 ASP A C 1
ATOM 611 O O . ASP A 1 76 ? -1.256 -12.674 -22.019 1.00 97.62 76 ASP A O 1
ATOM 615 N N . ARG A 1 77 ? -2.981 -12.262 -23.396 1.00 96.00 77 ARG A N 1
ATOM 616 C CA . ARG A 1 77 ? -2.223 -12.434 -24.642 1.00 96.00 77 ARG A CA 1
ATOM 617 C C . ARG A 1 77 ? -1.110 -11.391 -24.803 1.00 96.00 77 ARG A C 1
ATOM 619 O O . ARG A 1 77 ? -0.151 -11.656 -25.520 1.00 96.00 77 ARG A O 1
ATOM 626 N N . PHE A 1 78 ? -1.257 -10.223 -24.185 1.00 96.06 78 PHE A N 1
ATOM 627 C CA . PHE A 1 78 ? -0.280 -9.135 -24.203 1.00 96.06 78 PHE A CA 1
ATOM 628 C C . PHE A 1 78 ? 0.583 -9.096 -22.940 1.00 96.06 78 PHE A C 1
ATOM 630 O O . PHE A 1 78 ? 1.326 -8.136 -22.728 1.00 96.06 78 PHE A O 1
ATOM 637 N N . TYR A 1 79 ? 0.526 -10.136 -22.103 1.00 97.81 79 TYR A N 1
ATOM 638 C CA . TYR A 1 79 ? 1.496 -10.276 -21.032 1.00 97.81 79 TYR A CA 1
ATOM 639 C C . TYR A 1 79 ? 2.905 -10.295 -21.632 1.00 97.81 79 TYR A C 1
ATOM 641 O O . TYR A 1 79 ? 3.180 -11.052 -22.560 1.00 97.81 79 TYR A O 1
ATOM 649 N N . PHE A 1 80 ? 3.800 -9.453 -21.114 1.00 97.50 80 PHE A N 1
ATOM 650 C CA . PHE A 1 80 ? 5.072 -9.136 -21.772 1.00 97.50 80 PHE A CA 1
ATOM 651 C C . PHE A 1 80 ? 5.995 -10.349 -21.996 1.00 97.50 80 PHE A C 1
ATOM 653 O O . PHE A 1 80 ? 6.854 -10.298 -22.868 1.00 97.50 80 PHE A O 1
ATOM 660 N N . GLU A 1 81 ? 5.836 -11.438 -21.232 1.00 96.62 81 GLU A N 1
ATOM 661 C CA . GLU A 1 81 ? 6.587 -12.684 -21.457 1.00 96.62 81 GLU A CA 1
ATOM 662 C C . GLU A 1 81 ? 6.046 -13.513 -22.637 1.00 96.62 81 GLU A C 1
ATOM 664 O O . GLU A 1 81 ? 6.775 -14.338 -23.182 1.00 96.62 81 GLU A O 1
ATOM 669 N N . ASN A 1 82 ? 4.786 -13.296 -23.026 1.00 94.81 82 ASN A N 1
ATOM 670 C CA . ASN A 1 82 ? 4.086 -14.009 -24.098 1.00 94.81 82 ASN A CA 1
ATOM 671 C C . ASN A 1 82 ? 4.010 -13.205 -25.408 1.00 94.81 82 ASN A C 1
ATOM 673 O O . ASN A 1 82 ? 3.709 -13.778 -26.458 1.00 94.81 82 ASN A O 1
ATOM 677 N N . ASP A 1 83 ? 4.218 -11.887 -25.355 1.00 94.31 83 ASP A N 1
ATOM 678 C CA . ASP A 1 83 ? 4.015 -10.998 -26.499 1.00 94.31 83 ASP A CA 1
ATOM 679 C C . ASP A 1 83 ? 5.144 -11.159 -27.543 1.00 94.31 83 ASP A C 1
ATOM 681 O O . ASP A 1 83 ? 6.306 -10.862 -27.247 1.00 94.31 83 ASP A O 1
ATOM 685 N N . PRO A 1 84 ? 4.834 -11.584 -28.788 1.00 93.62 84 PRO A N 1
ATOM 686 C CA . PRO A 1 84 ? 5.831 -11.753 -29.847 1.00 93.62 84 PRO A CA 1
ATOM 687 C C . PRO A 1 84 ? 6.446 -10.431 -30.333 1.00 93.62 84 PRO A C 1
ATOM 689 O O . PRO A 1 84 ? 7.369 -10.455 -31.147 1.00 93.62 84 PRO A O 1
ATOM 692 N N . GLY A 1 85 ? 5.923 -9.285 -29.887 1.00 95.62 85 GLY A N 1
ATOM 693 C CA . GLY A 1 85 ? 6.469 -7.961 -30.165 1.00 95.62 85 GLY A CA 1
ATOM 694 C C . GLY A 1 85 ? 7.771 -7.651 -29.428 1.00 95.62 85 GLY A C 1
ATOM 695 O O . GLY A 1 85 ? 8.471 -6.731 -29.845 1.00 95.62 85 GLY A O 1
ATOM 696 N N . PHE A 1 86 ? 8.121 -8.408 -28.382 1.00 97.19 86 PHE A N 1
ATOM 697 C CA . PHE A 1 86 ? 9.379 -8.233 -27.656 1.00 97.19 86 PHE A CA 1
ATOM 698 C C . PHE A 1 86 ? 10.418 -9.285 -28.045 1.00 97.19 86 PHE A C 1
ATOM 700 O O . PHE A 1 86 ? 10.146 -10.483 -28.131 1.00 97.19 86 PHE A O 1
ATOM 707 N N . SER A 1 87 ? 11.658 -8.836 -28.218 1.00 97.69 87 SER A N 1
ATOM 708 C CA . SER A 1 87 ? 12.823 -9.715 -28.264 1.00 97.69 87 SER A CA 1
ATOM 709 C C . SER A 1 87 ? 13.140 -10.285 -26.878 1.00 97.69 87 SER A C 1
ATOM 711 O O . SER A 1 87 ? 12.784 -9.718 -25.843 1.00 97.69 87 SER A O 1
ATOM 713 N N . SER A 1 88 ? 13.887 -11.390 -26.832 1.00 96.75 88 SER A N 1
ATOM 714 C CA . SER A 1 88 ? 14.322 -11.982 -25.560 1.00 96.75 88 SER A CA 1
ATOM 715 C C . SER A 1 88 ? 15.149 -11.012 -24.703 1.00 96.75 88 SER A C 1
ATOM 717 O O . SER A 1 88 ? 15.029 -11.030 -23.480 1.00 96.75 88 SER A O 1
ATOM 719 N N . GLU A 1 89 ? 15.935 -10.131 -25.332 1.00 97.75 89 GLU A N 1
ATOM 720 C CA . GLU A 1 89 ? 16.717 -9.102 -24.634 1.00 97.75 89 GLU A CA 1
ATOM 721 C C . GLU A 1 89 ? 15.812 -8.028 -24.002 1.00 97.75 89 GLU A C 1
ATOM 723 O O . GLU A 1 89 ? 16.056 -7.576 -22.884 1.00 97.75 89 GLU A O 1
ATOM 728 N N . GLU A 1 90 ? 14.742 -7.619 -24.688 1.00 98.00 90 GLU A N 1
ATOM 729 C CA . GLU A 1 90 ? 13.770 -6.663 -24.145 1.00 98.00 90 GLU A CA 1
ATOM 730 C C . GLU A 1 90 ? 12.976 -7.264 -22.987 1.00 98.00 90 GLU A C 1
ATOM 732 O O . GLU A 1 90 ? 12.808 -6.603 -21.962 1.00 98.00 90 GLU A O 1
ATOM 737 N N . ILE A 1 91 ? 12.565 -8.530 -23.099 1.00 97.94 91 ILE A N 1
ATOM 738 C CA . ILE A 1 91 ? 11.912 -9.253 -22.001 1.00 97.94 91 ILE A CA 1
ATOM 739 C C . ILE A 1 91 ? 12.829 -9.286 -20.774 1.00 97.94 91 ILE A C 1
ATOM 741 O O . ILE A 1 91 ? 12.382 -8.990 -19.666 1.00 97.94 91 ILE A O 1
ATOM 745 N N . GLU A 1 92 ? 14.119 -9.587 -20.946 1.00 97.75 92 GLU A N 1
ATOM 746 C CA . GLU A 1 92 ? 15.086 -9.578 -19.844 1.00 97.75 92 GLU A CA 1
ATOM 747 C C . GLU A 1 92 ? 15.235 -8.182 -19.215 1.00 97.75 92 GLU A C 1
ATOM 749 O O . GLU A 1 92 ? 15.237 -8.048 -17.987 1.00 97.75 92 GLU A O 1
ATOM 754 N N . LYS A 1 93 ? 15.277 -7.119 -20.029 1.00 97.31 93 LYS A N 1
ATOM 755 C CA . LYS A 1 93 ? 15.289 -5.729 -19.534 1.00 97.31 93 LYS A CA 1
ATOM 756 C C . LYS A 1 93 ? 14.030 -5.394 -18.732 1.00 97.31 93 LYS A C 1
ATOM 758 O O . LYS A 1 93 ? 14.138 -4.755 -17.682 1.00 97.31 93 LYS A O 1
ATOM 763 N N . ILE A 1 94 ? 12.854 -5.828 -19.186 1.00 97.25 94 ILE A N 1
ATOM 764 C CA . ILE A 1 94 ? 11.586 -5.612 -18.474 1.00 97.25 94 ILE A CA 1
ATOM 765 C C . ILE A 1 94 ? 11.597 -6.364 -17.137 1.00 97.25 94 ILE A C 1
ATOM 767 O O . ILE A 1 94 ? 11.338 -5.749 -16.105 1.00 97.25 94 ILE A O 1
ATOM 771 N N . LYS A 1 95 ? 11.992 -7.647 -17.115 1.00 96.62 95 LYS A N 1
ATOM 772 C CA . LYS A 1 95 ? 12.100 -8.454 -15.877 1.00 96.62 95 LYS A CA 1
ATOM 773 C C . LYS A 1 95 ? 13.021 -7.831 -14.831 1.00 96.62 95 LYS A C 1
ATOM 775 O O . LYS A 1 95 ? 12.753 -7.910 -13.630 1.00 96.62 95 LYS A O 1
ATOM 780 N N . ASN A 1 96 ? 14.115 -7.233 -15.293 1.00 96.31 96 ASN A N 1
ATOM 781 C CA . ASN A 1 96 ? 15.111 -6.612 -14.429 1.00 96.31 96 ASN A CA 1
ATOM 782 C C . ASN A 1 96 ? 14.742 -5.186 -14.000 1.00 96.31 96 ASN A C 1
ATOM 784 O O . ASN A 1 96 ? 15.363 -4.669 -13.076 1.00 96.31 96 ASN A O 1
ATOM 788 N N . THR A 1 97 ? 13.731 -4.564 -14.613 1.00 96.12 97 THR A N 1
ATOM 789 C CA . THR A 1 97 ? 13.262 -3.230 -14.221 1.00 96.12 97 THR A CA 1
ATOM 790 C C . THR A 1 97 ? 12.445 -3.315 -12.931 1.00 96.12 97 THR A C 1
ATOM 792 O O . THR A 1 97 ? 11.427 -4.003 -12.860 1.00 96.12 97 THR A O 1
ATOM 795 N N . LYS A 1 98 ? 12.875 -2.597 -11.891 1.00 94.81 98 LYS A N 1
ATOM 796 C CA . LYS A 1 98 ? 12.181 -2.485 -10.599 1.00 94.81 98 LYS A CA 1
ATOM 797 C C . LYS A 1 98 ? 11.437 -1.156 -10.488 1.00 94.81 98 LYS A C 1
ATOM 799 O O . LYS A 1 98 ? 11.721 -0.201 -11.207 1.00 94.81 98 LYS A O 1
ATOM 804 N N . PHE A 1 99 ? 10.518 -1.044 -9.524 1.00 95.06 99 PHE A N 1
ATOM 805 C CA . PHE A 1 99 ? 9.820 0.227 -9.285 1.00 95.06 99 PHE A CA 1
ATOM 806 C C . PHE A 1 99 ? 10.787 1.349 -8.860 1.00 95.06 99 PHE A C 1
ATOM 808 O O . PHE A 1 99 ? 10.583 2.501 -9.238 1.00 95.06 99 PHE A O 1
ATOM 815 N N . HIS A 1 100 ? 11.901 1.010 -8.193 1.00 93.19 100 HIS A N 1
ATOM 816 C CA . HIS A 1 100 ? 12.973 1.972 -7.918 1.00 93.19 100 HIS A CA 1
ATOM 817 C C . HIS A 1 100 ? 13.549 2.581 -9.207 1.00 93.19 100 HIS A C 1
ATOM 819 O O . HIS A 1 100 ? 13.792 3.782 -9.249 1.00 93.19 100 HIS A O 1
ATOM 825 N N . ASP A 1 101 ? 13.761 1.784 -10.262 1.00 94.62 101 ASP A N 1
ATOM 826 C CA . ASP A 1 101 ? 14.325 2.275 -11.523 1.00 94.62 101 ASP A CA 1
ATOM 827 C C . ASP A 1 101 ? 13.380 3.279 -12.177 1.00 94.62 101 ASP A C 1
ATOM 829 O O . ASP A 1 101 ? 13.816 4.289 -12.724 1.00 94.62 101 ASP A O 1
ATOM 833 N N . ILE A 1 102 ? 12.075 3.012 -12.094 1.00 96.12 102 ILE A N 1
ATOM 834 C CA . ILE A 1 102 ? 11.041 3.895 -12.633 1.00 96.12 102 ILE A CA 1
ATOM 835 C C . ILE A 1 102 ? 11.063 5.234 -11.895 1.00 96.12 102 ILE A C 1
ATOM 837 O O . ILE A 1 102 ? 11.064 6.276 -12.544 1.00 96.12 102 ILE A O 1
ATOM 841 N N . ILE A 1 103 ? 11.131 5.229 -10.562 1.00 94.31 103 ILE A N 1
ATOM 842 C CA . ILE A 1 103 ? 11.151 6.473 -9.783 1.00 94.31 103 ILE A CA 1
ATOM 843 C C . ILE A 1 103 ? 12.435 7.269 -10.050 1.00 94.31 103 ILE A C 1
ATOM 845 O O . ILE A 1 103 ? 12.364 8.457 -10.363 1.00 94.31 103 ILE A O 1
ATOM 849 N N . MET A 1 104 ? 13.601 6.618 -9.994 1.00 92.06 104 MET A N 1
ATOM 850 C CA . MET A 1 104 ? 14.897 7.279 -10.202 1.00 92.06 104 MET A CA 1
ATOM 851 C C . MET A 1 104 ? 15.043 7.867 -11.615 1.00 92.06 104 MET A C 1
ATOM 853 O O . MET A 1 104 ? 15.701 8.883 -11.785 1.00 92.06 104 MET A O 1
ATOM 857 N N . ARG A 1 105 ? 14.415 7.274 -12.642 1.00 95.56 105 ARG A N 1
ATOM 858 C CA . ARG A 1 105 ? 14.422 7.824 -14.015 1.00 95.56 105 ARG A CA 1
ATOM 859 C C . ARG A 1 105 ? 13.540 9.064 -14.192 1.00 95.56 105 ARG A C 1
ATOM 861 O O . ARG A 1 105 ? 13.701 9.763 -15.186 1.00 95.56 105 ARG A O 1
ATOM 868 N N . ASN A 1 106 ? 12.587 9.298 -13.289 1.00 97.44 106 ASN A N 1
ATOM 869 C CA . ASN A 1 106 ? 11.547 10.324 -13.434 1.00 97.44 106 ASN A CA 1
ATOM 870 C C . ASN A 1 106 ? 11.568 11.377 -12.313 1.00 97.44 106 ASN A C 1
ATOM 872 O O . ASN A 1 106 ? 10.637 12.174 -12.205 1.00 97.44 106 ASN A O 1
ATOM 876 N N . THR A 1 107 ? 12.589 11.373 -11.458 1.00 92.19 107 THR A N 1
ATOM 877 C CA . THR A 1 107 ? 12.733 12.317 -10.344 1.00 92.19 107 THR A CA 1
ATOM 878 C C . THR A 1 107 ? 14.191 12.729 -10.187 1.00 92.19 107 THR A C 1
ATOM 880 O O . THR A 1 107 ? 15.085 11.989 -10.586 1.00 92.19 107 THR A O 1
ATOM 883 N N . ASP A 1 108 ? 14.432 13.868 -9.541 1.00 92.94 108 ASP A N 1
ATOM 884 C CA . ASP A 1 108 ? 15.782 14.337 -9.193 1.00 92.94 108 ASP A CA 1
ATOM 885 C C . ASP A 1 108 ? 16.303 13.707 -7.883 1.00 92.94 108 ASP A C 1
ATOM 887 O O . ASP A 1 108 ? 17.149 14.275 -7.193 1.00 92.94 108 ASP A O 1
ATOM 891 N N . LEU A 1 109 ? 15.759 12.553 -7.478 1.00 81.88 109 LEU A N 1
ATOM 892 C CA . LEU A 1 109 ? 16.224 11.855 -6.282 1.00 81.88 109 LEU A CA 1
ATOM 893 C C . LEU A 1 109 ? 17.618 11.278 -6.528 1.00 81.88 109 LEU A C 1
ATOM 895 O O . LEU A 1 109 ? 17.833 10.527 -7.473 1.00 81.88 109 LEU A O 1
ATOM 899 N N . GLU A 1 110 ? 18.554 11.572 -5.629 1.00 79.62 110 GLU A N 1
ATOM 900 C CA . GLU A 1 110 ? 19.915 11.026 -5.697 1.00 79.62 110 GLU A CA 1
ATOM 901 C C . GLU A 1 110 ? 20.028 9.648 -5.025 1.00 79.62 110 GLU A C 1
ATOM 903 O O . GLU A 1 110 ? 20.869 8.829 -5.400 1.00 79.62 110 GLU A O 1
ATOM 908 N N . TYR A 1 111 ? 19.167 9.361 -4.042 1.00 78.12 111 TYR A N 1
ATOM 909 C CA . TYR A 1 111 ? 19.199 8.116 -3.276 1.00 78.12 111 TYR A CA 1
ATOM 910 C C . TYR A 1 111 ? 17.801 7.561 -2.990 1.00 78.12 111 TYR A C 1
ATOM 912 O O . TYR A 1 111 ? 16.925 8.258 -2.480 1.00 78.12 111 TYR A O 1
ATOM 920 N N . MET A 1 112 ? 17.626 6.262 -3.241 1.00 77.25 112 MET A N 1
ATOM 921 C CA . MET A 1 112 ? 16.433 5.490 -2.892 1.00 77.25 112 MET A CA 1
ATOM 922 C C . MET A 1 112 ? 16.805 4.015 -2.642 1.00 77.25 112 MET A C 1
ATOM 924 O O . MET A 1 112 ? 17.679 3.475 -3.327 1.00 77.25 112 MET A O 1
ATOM 928 N N . PRO A 1 113 ? 16.158 3.313 -1.689 1.00 80.06 113 PRO A N 1
ATOM 929 C CA . PRO A 1 113 ? 16.308 1.865 -1.553 1.00 80.06 113 PRO A CA 1
ATOM 930 C C . PRO A 1 113 ? 15.851 1.113 -2.814 1.00 80.06 113 PRO A C 1
ATOM 932 O O . PRO A 1 113 ? 14.813 1.430 -3.382 1.00 80.06 113 PRO A O 1
ATOM 935 N N . LYS A 1 114 ? 16.577 0.061 -3.216 1.00 82.25 114 LYS A N 1
ATOM 936 C CA . LYS A 1 114 ? 16.206 -0.753 -4.392 1.00 82.25 114 LYS A CA 1
ATOM 937 C C . LYS A 1 114 ? 14.888 -1.523 -4.211 1.00 82.25 114 LYS A C 1
ATOM 939 O O . LYS A 1 114 ? 14.103 -1.627 -5.145 1.00 82.25 114 LYS A O 1
ATOM 944 N N . GLU A 1 115 ? 14.635 -2.026 -3.003 1.00 85.38 115 GLU A N 1
ATOM 945 C CA . GLU A 1 115 ? 13.440 -2.812 -2.663 1.00 85.38 115 GLU A CA 1
ATOM 946 C C . GLU A 1 115 ? 12.380 -1.940 -1.980 1.00 85.38 115 GLU A C 1
ATOM 948 O O . GLU A 1 115 ? 12.181 -1.994 -0.765 1.00 85.38 115 GLU A O 1
ATOM 953 N N . VAL A 1 116 ? 11.710 -1.104 -2.773 1.00 88.38 116 VAL A N 1
ATOM 954 C CA . VAL A 1 116 ? 10.794 -0.050 -2.294 1.00 88.38 116 VAL A CA 1
ATOM 955 C C . VAL A 1 116 ? 9.525 -0.554 -1.593 1.00 88.38 116 VAL A C 1
ATOM 957 O O . VAL A 1 116 ? 8.916 0.199 -0.841 1.00 88.38 116 VAL A O 1
ATOM 960 N N . PHE A 1 117 ? 9.132 -1.814 -1.801 1.00 88.12 117 PHE A N 1
ATOM 961 C CA . PHE A 1 117 ? 7.965 -2.420 -1.140 1.00 88.12 117 PHE A CA 1
ATOM 962 C C . PHE A 1 117 ? 8.304 -3.111 0.184 1.00 88.12 117 PHE A C 1
ATOM 964 O O . PHE A 1 117 ? 7.408 -3.574 0.886 1.00 88.12 117 PHE A O 1
ATOM 971 N N . THR A 1 118 ? 9.589 -3.190 0.536 1.00 80.81 118 THR A N 1
ATOM 972 C CA . THR A 1 118 ? 10.022 -3.766 1.809 1.00 80.81 118 THR A CA 1
ATOM 973 C C . THR A 1 118 ? 10.325 -2.663 2.805 1.00 80.81 118 THR A C 1
ATOM 975 O O . THR A 1 118 ? 11.007 -1.682 2.499 1.00 80.81 118 THR A O 1
ATOM 978 N N . GLN A 1 119 ? 9.861 -2.839 4.038 1.00 61.62 119 GLN A N 1
ATOM 979 C CA . GLN A 1 119 ? 10.317 -1.997 5.127 1.00 61.62 119 GLN A CA 1
ATOM 980 C C . GLN A 1 119 ? 11.748 -2.415 5.475 1.00 61.62 119 GLN A C 1
ATOM 982 O O . GLN A 1 119 ? 11.971 -3.435 6.131 1.00 61.62 119 GLN A O 1
ATOM 987 N N . ARG A 1 120 ? 12.750 -1.631 5.056 1.00 58.12 120 ARG A N 1
ATOM 988 C CA . ARG A 1 120 ? 14.069 -1.734 5.690 1.00 58.12 120 ARG A CA 1
ATOM 989 C C . ARG A 1 120 ? 13.869 -1.471 7.182 1.00 58.12 120 ARG A C 1
ATOM 991 O O . ARG A 1 120 ? 13.337 -0.427 7.553 1.00 58.12 120 ARG A O 1
ATOM 998 N N . LYS A 1 121 ? 14.361 -2.370 8.038 1.00 52.12 121 LYS A N 1
ATOM 999 C CA . LYS A 1 121 ? 14.788 -1.974 9.383 1.00 52.12 121 LYS A CA 1
ATOM 1000 C C . LYS A 1 121 ? 15.956 -1.018 9.176 1.00 52.12 121 LYS A C 1
ATOM 1002 O O . LYS A 1 121 ? 17.097 -1.450 9.052 1.00 52.12 121 LYS A O 1
ATOM 1007 N N . VAL A 1 122 ? 15.654 0.262 8.991 1.00 51.06 122 VAL A N 1
ATOM 1008 C CA . VAL A 1 122 ? 16.669 1.310 9.015 1.00 51.06 122 VAL A CA 1
ATOM 1009 C C . VAL A 1 122 ? 17.336 1.168 10.389 1.00 51.06 122 VAL A C 1
ATOM 1011 O O . VAL A 1 122 ? 16.607 1.115 11.386 1.00 51.06 122 VAL A O 1
ATOM 1014 N N . PRO A 1 123 ? 18.669 1.004 10.489 1.00 47.50 123 PRO A N 1
ATOM 1015 C CA . PRO A 1 123 ? 19.346 1.228 11.761 1.00 47.50 123 PRO A CA 1
ATOM 1016 C C . PRO A 1 123 ? 18.851 2.570 12.317 1.00 47.50 123 PRO A C 1
ATOM 1018 O O . PRO A 1 123 ? 18.606 3.484 11.541 1.00 47.50 123 PRO A O 1
ATOM 1021 N N . LEU A 1 124 ? 18.667 2.709 13.630 1.00 48.94 124 LEU A N 1
ATOM 1022 C CA . LEU A 1 124 ? 18.180 3.961 14.242 1.00 48.94 124 LEU A CA 1
ATOM 1023 C C . LEU A 1 124 ? 19.047 5.196 13.926 1.00 48.94 124 LEU A C 1
ATOM 1025 O O . LEU A 1 124 ? 18.667 6.313 14.260 1.00 48.94 124 LEU A O 1
ATOM 1029 N N . GLU A 1 125 ? 20.175 5.017 13.251 1.00 50.47 125 GLU A N 1
ATOM 1030 C CA . GLU A 1 125 ? 20.849 6.081 12.529 1.00 50.47 125 GLU A CA 1
ATOM 1031 C C . GLU A 1 125 ? 20.130 6.284 11.192 1.00 50.47 125 GLU A C 1
ATOM 1033 O O . GLU A 1 125 ? 20.448 5.686 10.160 1.00 50.47 125 GLU A O 1
ATOM 1038 N N . GLY A 1 126 ? 19.087 7.118 11.242 1.00 47.88 126 GLY A N 1
ATOM 1039 C CA . GLY A 1 126 ? 18.509 7.718 10.046 1.00 47.88 126 GLY A CA 1
ATOM 1040 C C . GLY A 1 126 ? 19.574 8.474 9.233 1.00 47.88 126 GLY A C 1
ATOM 1041 O O . GLY A 1 126 ? 20.730 8.564 9.648 1.00 47.88 126 GLY A O 1
ATOM 1042 N N . PRO A 1 127 ? 19.221 9.049 8.071 1.00 47.91 127 PRO A N 1
ATOM 1043 C CA . PRO A 1 127 ? 20.118 10.006 7.430 1.00 47.91 127 PRO A CA 1
ATOM 1044 C C . PRO A 1 127 ? 20.552 11.039 8.477 1.00 47.91 127 PRO A C 1
ATOM 1046 O O . PRO A 1 127 ? 19.698 11.531 9.219 1.00 47.91 127 PRO A O 1
ATOM 1049 N N . HIS A 1 128 ? 21.851 11.350 8.561 1.00 48.59 128 HIS A N 1
ATOM 1050 C CA . HIS A 1 128 ? 22.281 12.519 9.320 1.00 48.59 128 HIS A CA 1
ATOM 1051 C C . HIS A 1 128 ? 21.448 13.683 8.800 1.00 48.59 128 HIS A C 1
ATOM 1053 O O . HIS A 1 128 ? 21.523 14.022 7.615 1.00 48.59 128 HIS A O 1
ATOM 1059 N N . MET A 1 129 ? 20.585 14.232 9.657 1.00 40.56 129 MET A N 1
ATOM 1060 C CA . MET A 1 129 ? 19.922 15.469 9.309 1.00 40.56 129 MET A CA 1
ATOM 1061 C C . MET A 1 129 ? 21.049 16.455 9.069 1.00 40.56 129 MET A C 1
ATOM 1063 O O . MET A 1 129 ? 21.891 16.658 9.942 1.00 40.56 129 MET A O 1
ATOM 1067 N N . VAL A 1 130 ? 21.095 17.035 7.873 1.00 47.31 130 VAL A N 1
ATOM 1068 C CA . VAL A 1 130 ? 21.799 18.296 7.720 1.00 47.31 130 VAL A CA 1
ATOM 1069 C C . VAL A 1 130 ? 21.006 19.243 8.604 1.00 47.31 130 VAL A C 1
ATOM 1071 O O . VAL A 1 130 ? 19.941 19.727 8.215 1.00 47.31 130 VAL A O 1
ATOM 1074 N N . HIS A 1 131 ? 21.451 19.417 9.843 1.00 50.25 131 HIS A N 1
ATOM 1075 C CA . HIS A 1 131 ? 21.027 20.547 10.632 1.00 50.25 131 HIS A CA 1
ATOM 1076 C C . HIS A 1 131 ? 21.499 21.749 9.826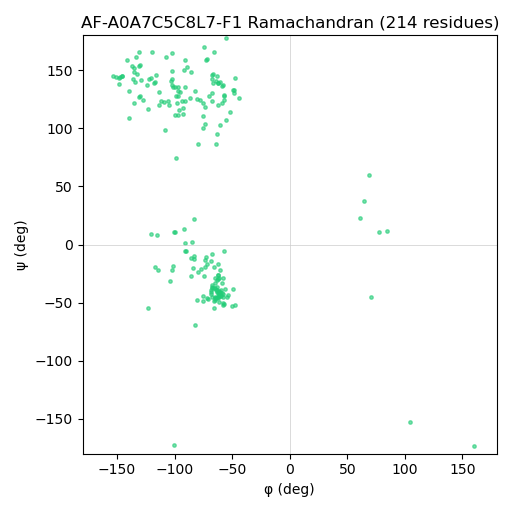 1.00 50.25 131 HIS A C 1
ATOM 1078 O O . HIS A 1 131 ? 22.689 22.025 9.712 1.00 50.25 131 HIS A O 1
ATOM 1084 N N . LEU A 1 132 ? 20.561 22.394 9.134 1.00 54.09 132 LEU A N 1
ATOM 1085 C CA . LEU A 1 132 ? 20.802 23.721 8.601 1.00 54.09 132 LEU A CA 1
ATOM 1086 C C . LEU A 1 132 ? 21.227 24.547 9.812 1.00 54.09 132 LEU A C 1
ATOM 1088 O O . LEU A 1 132 ? 20.394 24.798 10.688 1.00 54.09 132 LEU A O 1
ATOM 1092 N N . GLU A 1 133 ? 22.516 24.884 9.900 1.00 60.88 133 GLU A N 1
ATOM 1093 C CA . GLU A 1 133 ? 22.995 25.802 10.925 1.00 60.88 133 GLU A CA 1
ATOM 1094 C C . GLU A 1 133 ? 22.056 27.025 10.897 1.00 60.88 133 GLU A C 1
ATOM 1096 O O . GLU A 1 133 ? 21.748 27.562 9.826 1.00 60.88 133 GLU A O 1
ATOM 1101 N N . LEU A 1 134 ? 21.551 27.417 12.072 1.00 67.81 134 LEU A N 1
ATOM 1102 C CA . LEU A 1 134 ? 20.664 28.569 12.269 1.00 67.81 134 LEU A CA 1
ATOM 1103 C C . LEU A 1 134 ? 19.242 28.424 11.681 1.00 67.81 134 LEU A C 1
ATOM 1105 O O . LEU A 1 134 ? 18.796 29.247 10.878 1.00 67.81 134 LEU A O 1
ATOM 1109 N N . PHE A 1 135 ? 18.467 27.423 12.116 1.00 79.31 135 PHE A N 1
ATOM 1110 C CA . PHE A 1 135 ? 17.031 27.346 11.804 1.00 79.31 135 PHE A CA 1
ATOM 1111 C C . PHE A 1 135 ? 16.196 28.244 12.727 1.00 79.31 135 PHE A C 1
ATOM 1113 O O . PHE A 1 135 ? 16.213 28.062 13.943 1.00 79.31 135 PHE A O 1
ATOM 1120 N N . ALA A 1 136 ? 15.381 29.139 12.157 1.00 85.44 136 ALA A N 1
ATOM 1121 C CA . ALA A 1 136 ? 14.559 30.073 12.922 1.00 85.44 136 ALA A CA 1
ATOM 1122 C C . ALA A 1 136 ? 13.113 30.196 12.404 1.00 85.44 136 ALA A C 1
ATOM 1124 O O . ALA A 1 136 ? 12.829 30.016 11.219 1.00 85.44 136 ALA A O 1
ATOM 1125 N N . LYS A 1 137 ? 12.179 30.531 13.303 1.00 89.19 137 LYS A N 1
ATOM 1126 C CA . LYS A 1 137 ? 10.781 30.879 12.997 1.00 89.19 137 LYS A CA 1
ATOM 1127 C C . LYS A 1 137 ? 10.342 32.096 13.804 1.00 89.19 137 LYS A C 1
ATOM 1129 O O . LYS A 1 137 ? 10.660 32.204 14.983 1.00 89.19 137 LYS A O 1
ATOM 1134 N N . ALA A 1 138 ? 9.548 32.966 13.184 1.00 89.06 138 ALA A N 1
ATOM 1135 C CA . ALA A 1 138 ? 8.962 34.137 13.829 1.00 89.06 138 ALA A CA 1
ATOM 1136 C C . ALA A 1 138 ? 7.477 33.929 14.160 1.00 89.06 138 ALA A C 1
ATOM 1138 O O . ALA A 1 138 ? 6.739 33.361 13.350 1.00 89.06 138 ALA A O 1
ATOM 1139 N N . TYR A 1 139 ? 7.036 34.409 15.324 1.00 85.88 139 TYR A N 1
ATOM 1140 C CA . TYR A 1 139 ? 5.644 34.347 15.765 1.00 85.88 139 TYR A CA 1
ATOM 1141 C C . TYR A 1 139 ? 5.260 35.548 16.659 1.00 85.88 139 TYR A C 1
ATOM 1143 O O . TYR A 1 139 ? 6.066 35.978 17.481 1.00 85.88 139 TYR A O 1
ATOM 1151 N N . PRO A 1 140 ? 4.028 36.077 16.542 1.00 87.88 140 PRO A N 1
ATOM 1152 C CA . PRO A 1 140 ? 3.063 35.759 15.492 1.00 87.88 140 PRO A CA 1
ATOM 1153 C C . PRO A 1 140 ? 3.543 36.269 14.123 1.00 87.88 140 PRO A C 1
ATOM 1155 O O . PRO A 1 140 ? 4.199 37.300 14.022 1.00 87.88 140 PRO A O 1
ATOM 1158 N N . ASN A 1 141 ? 3.224 35.527 13.064 1.00 86.75 141 ASN A N 1
ATOM 1159 C CA . ASN A 1 141 ? 3.427 35.955 11.683 1.00 86.75 141 ASN A CA 1
ATOM 1160 C C . ASN A 1 141 ? 2.196 35.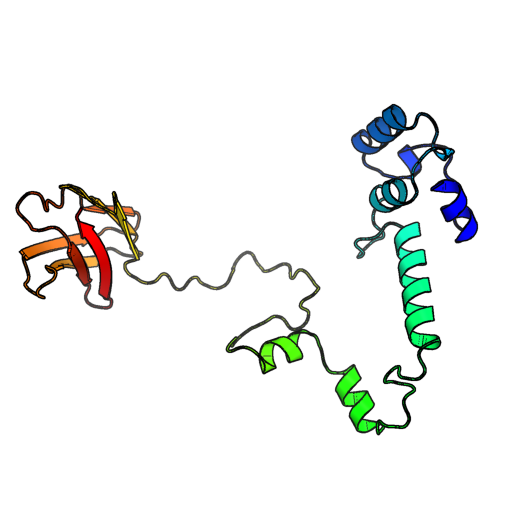512 10.871 1.00 86.75 141 ASN A C 1
ATOM 1162 O O . ASN A 1 141 ? 2.022 34.305 10.689 1.00 86.75 141 ASN A O 1
ATOM 1166 N N . PRO A 1 142 ? 1.313 36.427 10.428 1.00 92.12 142 PRO A N 1
ATOM 1167 C CA . PRO A 1 142 ? 1.474 37.886 10.412 1.00 92.12 142 PRO A CA 1
ATOM 1168 C C . PRO A 1 142 ? 1.523 38.556 11.797 1.00 92.12 142 PRO A C 1
ATOM 1170 O O . PRO A 1 142 ? 0.867 38.109 12.736 1.00 92.12 142 PRO A O 1
ATOM 1173 N N . VAL A 1 143 ? 2.303 39.632 11.912 1.00 92.75 143 VAL A N 1
ATOM 1174 C CA . VAL A 1 143 ? 2.495 40.426 13.135 1.00 92.75 143 VAL A CA 1
ATOM 1175 C C . VAL A 1 143 ? 1.675 41.713 13.078 1.00 92.75 143 VAL A C 1
ATOM 1177 O O . VAL A 1 143 ? 1.572 42.346 12.029 1.00 92.75 143 VAL A O 1
ATOM 1180 N N . LYS A 1 144 ? 1.106 42.122 14.217 1.00 90.81 144 LYS A N 1
ATOM 1181 C CA . LYS A 1 144 ? 0.555 43.475 14.377 1.00 90.81 144 LYS A CA 1
ATOM 1182 C C . LYS A 1 144 ? 1.670 44.444 14.720 1.00 90.81 144 LYS A C 1
ATOM 1184 O O . LYS A 1 144 ? 2.071 45.211 13.860 1.00 90.81 144 LYS A O 1
ATOM 1189 N N . ASP A 1 145 ? 2.235 44.330 15.918 1.00 90.88 145 ASP A N 1
ATOM 1190 C CA . ASP A 1 145 ? 3.273 45.249 16.393 1.00 90.88 145 ASP A CA 1
ATOM 1191 C C . ASP A 1 145 ? 4.549 44.518 16.792 1.00 90.88 145 ASP A C 1
ATOM 1193 O O . ASP A 1 145 ? 5.592 44.785 16.215 1.00 90.88 145 ASP A O 1
ATOM 1197 N N . VAL A 1 146 ? 4.461 43.534 17.686 1.00 92.44 146 VAL A N 1
ATOM 1198 C CA . VAL A 1 146 ? 5.634 42.857 18.251 1.00 92.44 146 VAL A CA 1
ATOM 1199 C C . VAL A 1 146 ? 5.641 41.374 17.889 1.00 92.44 146 VAL A C 1
ATOM 1201 O O . VAL A 1 146 ? 4.597 40.719 17.946 1.00 92.44 146 VAL A O 1
ATOM 1204 N N . PHE A 1 147 ? 6.813 40.838 17.542 1.00 90.94 147 PHE A N 1
ATOM 1205 C CA . PHE A 1 147 ? 7.019 39.405 17.326 1.00 90.94 147 PHE A CA 1
ATOM 1206 C C . PHE A 1 147 ? 8.275 38.881 18.028 1.00 90.94 147 PHE A C 1
ATOM 1208 O O . PHE A 1 147 ? 9.184 39.633 18.383 1.00 90.94 147 PHE A O 1
ATOM 1215 N N . THR A 1 148 ? 8.308 37.564 18.199 1.00 89.88 148 THR A N 1
ATOM 1216 C CA . THR A 1 148 ? 9.421 36.803 18.763 1.00 89.88 148 THR A CA 1
ATOM 1217 C C . THR A 1 148 ? 9.983 35.869 17.703 1.00 89.88 148 THR A C 1
ATOM 1219 O O . THR A 1 148 ? 9.243 35.332 16.875 1.00 89.88 148 THR A O 1
ATOM 1222 N N . VAL A 1 149 ? 11.292 35.645 17.738 1.00 90.25 149 VAL A N 1
ATOM 1223 C CA . VAL A 1 149 ? 11.967 34.636 16.919 1.00 90.25 149 VAL A CA 1
ATOM 1224 C C . VAL A 1 149 ? 12.418 33.500 17.817 1.00 90.25 149 VAL A C 1
ATOM 1226 O O . VAL A 1 149 ? 13.177 33.723 18.752 1.00 90.25 149 VAL A O 1
ATOM 1229 N N . LYS A 1 150 ? 11.972 32.280 17.517 1.00 88.06 150 LYS A N 1
ATOM 1230 C CA . LYS A 1 150 ? 12.531 31.057 18.096 1.00 88.06 150 LYS A CA 1
ATOM 1231 C C . LYS A 1 150 ? 13.532 30.479 17.110 1.00 88.06 150 LYS A C 1
ATOM 1233 O O . LYS A 1 150 ? 13.191 30.284 15.942 1.00 88.06 150 LYS A O 1
ATOM 1238 N N . THR A 1 151 ? 14.738 30.200 17.580 1.00 87.31 151 THR A N 1
ATOM 1239 C CA . THR A 1 151 ? 15.811 29.615 16.776 1.00 87.31 151 THR A CA 1
ATOM 1240 C C . THR A 1 151 ? 16.429 28.427 17.492 1.00 87.31 151 THR A C 1
ATOM 1242 O O . THR A 1 151 ? 16.384 28.344 18.718 1.00 87.31 151 THR A O 1
ATOM 1245 N N . TRP A 1 152 ? 16.989 27.502 16.723 1.00 84.50 152 TRP A N 1
ATOM 1246 C CA . TRP A 1 152 ? 17.792 26.404 17.241 1.00 84.50 152 TRP A CA 1
ATOM 1247 C C . TRP A 1 152 ? 19.168 26.422 16.581 1.00 84.50 152 TRP A C 1
ATOM 1249 O O . TRP A 1 152 ? 19.267 26.658 15.371 1.00 84.50 152 TRP A O 1
ATOM 1259 N N . VAL A 1 153 ? 20.214 26.208 17.376 1.00 82.94 153 VAL A N 1
ATOM 1260 C CA . VAL A 1 153 ? 21.613 26.175 16.922 1.00 82.94 153 VAL A CA 1
ATOM 1261 C C . VAL A 1 153 ? 22.318 24.946 17.503 1.00 82.94 153 VAL A C 1
ATOM 1263 O O . VAL A 1 153 ? 21.981 24.512 18.603 1.00 82.94 153 VAL A O 1
ATOM 1266 N N . GLU A 1 154 ? 23.256 24.364 16.752 1.00 80.94 154 GLU A N 1
ATOM 1267 C CA . GLU A 1 154 ? 24.012 23.171 17.179 1.00 80.94 154 GLU A CA 1
ATOM 1268 C C . GLU A 1 154 ? 25.069 23.504 18.222 1.00 80.94 154 GLU A C 1
ATOM 1270 O O . GLU A 1 154 ? 25.133 22.866 19.270 1.00 80.94 154 GLU A O 1
ATOM 1275 N N . ASP A 1 155 ? 25.851 24.536 17.937 1.00 82.44 155 ASP A N 1
ATOM 1276 C CA . ASP A 1 155 ? 26.929 25.031 18.774 1.00 82.44 155 ASP A CA 1
ATOM 1277 C C . ASP A 1 155 ? 26.651 26.479 19.170 1.00 82.44 155 ASP A C 1
ATOM 1279 O O . ASP A 1 155 ? 25.814 27.164 18.571 1.00 82.44 155 ASP A O 1
ATOM 1283 N N . ASP A 1 156 ? 27.389 26.950 20.169 1.00 85.38 156 ASP A N 1
ATOM 1284 C CA . ASP A 1 156 ? 27.388 28.358 20.528 1.00 85.38 156 ASP A CA 1
ATOM 1285 C C . ASP A 1 156 ? 27.907 29.186 19.342 1.00 85.38 156 ASP A C 1
ATOM 1287 O O . ASP A 1 156 ? 29.036 28.988 18.881 1.00 85.38 156 ASP A O 1
ATOM 1291 N N . ILE A 1 157 ? 27.085 30.108 18.835 1.00 88.06 157 ILE A N 1
ATOM 1292 C CA . ILE A 1 157 ? 27.412 30.921 17.659 1.00 88.06 157 ILE A CA 1
ATOM 1293 C C . ILE A 1 157 ? 27.092 32.398 17.867 1.00 88.06 157 ILE A C 1
ATOM 1295 O O . ILE A 1 157 ? 26.040 32.770 18.389 1.00 88.06 157 ILE A O 1
ATOM 1299 N N . ASP A 1 158 ? 27.988 33.252 17.378 1.00 90.62 158 ASP A N 1
ATOM 1300 C CA . ASP A 1 158 ? 27.742 34.683 17.248 1.00 90.62 158 ASP A CA 1
ATOM 1301 C C . ASP A 1 158 ? 26.863 34.945 16.024 1.00 90.62 158 ASP A C 1
ATOM 1303 O O . ASP A 1 158 ? 27.208 34.576 14.895 1.00 90.62 158 ASP A O 1
ATOM 1307 N N . ILE A 1 159 ? 25.736 35.624 16.229 1.00 91.00 159 ILE A N 1
ATOM 1308 C CA . ILE A 1 159 ? 24.836 36.009 15.148 1.00 91.00 159 ILE A CA 1
ATOM 1309 C C . ILE A 1 159 ? 24.628 37.518 15.088 1.00 91.00 159 ILE A C 1
ATOM 1311 O O . ILE A 1 159 ? 24.484 38.211 16.095 1.00 91.00 159 ILE A O 1
ATOM 1315 N N . ASN A 1 160 ? 24.549 38.027 13.865 1.00 92.81 160 ASN A N 1
ATOM 1316 C CA . ASN A 1 160 ? 24.079 39.364 13.555 1.00 92.81 160 ASN A CA 1
ATOM 1317 C C . ASN A 1 160 ? 22.672 39.271 12.958 1.00 92.81 160 ASN A C 1
ATOM 1319 O O . ASN A 1 160 ? 22.447 38.601 11.948 1.00 92.81 160 ASN A O 1
ATOM 1323 N N . LEU A 1 161 ? 21.727 39.965 13.580 1.00 93.94 161 LEU A N 1
ATOM 1324 C CA . LEU A 1 161 ? 20.365 40.105 13.100 1.00 93.94 161 LEU A CA 1
ATOM 1325 C C . LEU A 1 161 ? 20.173 41.458 12.437 1.00 93.94 161 LEU A C 1
ATOM 1327 O O . LEU A 1 161 ? 20.554 42.472 13.012 1.00 93.94 161 LEU A O 1
ATOM 1331 N N . ASN A 1 162 ? 19.519 41.481 11.279 1.00 95.81 162 ASN A N 1
ATOM 1332 C CA . ASN A 1 162 ? 19.185 42.698 10.545 1.00 95.81 162 ASN A CA 1
ATOM 1333 C C . ASN A 1 162 ? 17.741 42.647 10.058 1.00 95.81 162 ASN A C 1
ATOM 1335 O O . ASN A 1 162 ? 17.378 41.762 9.287 1.00 95.81 162 ASN A O 1
ATOM 1339 N N . LEU A 1 163 ? 16.930 43.617 10.467 1.00 95.62 163 LEU A N 1
ATOM 1340 C CA . LEU A 1 163 ? 15.560 43.775 10.002 1.00 95.62 163 LEU A CA 1
ATOM 1341 C C . LEU A 1 163 ? 15.509 44.823 8.896 1.00 95.62 163 LEU A C 1
ATOM 1343 O O . LEU A 1 163 ? 15.899 45.976 9.096 1.00 95.62 163 LEU A O 1
ATOM 1347 N N . ILE A 1 164 ? 15.017 44.411 7.737 1.00 96.31 164 ILE A N 1
ATOM 1348 C CA . ILE A 1 164 ? 14.948 45.216 6.524 1.00 96.31 164 ILE A CA 1
ATOM 1349 C C . ILE A 1 164 ? 13.483 45.485 6.193 1.00 96.31 164 ILE A C 1
ATOM 1351 O O . ILE A 1 164 ? 12.660 44.564 6.192 1.00 96.31 164 ILE A O 1
ATOM 1355 N N . ASP A 1 165 ? 13.170 46.748 5.920 1.00 94.75 165 ASP A N 1
ATOM 1356 C CA . ASP A 1 165 ? 11.839 47.189 5.518 1.00 94.75 165 ASP A CA 1
ATOM 1357 C C . ASP A 1 165 ? 11.495 46.812 4.059 1.00 94.75 165 ASP A C 1
ATOM 1359 O O . ASP A 1 165 ? 12.363 46.359 3.303 1.00 94.75 165 ASP A O 1
ATOM 1363 N N . PRO A 1 166 ? 10.232 46.984 3.623 1.00 93.00 166 PRO A N 1
ATOM 1364 C CA . PRO A 1 166 ? 9.822 46.648 2.260 1.00 93.00 166 PRO A CA 1
ATOM 1365 C C . PRO A 1 166 ? 10.541 47.453 1.164 1.00 93.00 166 PRO A C 1
ATOM 1367 O O . PRO A 1 166 ? 10.494 47.066 -0.002 1.00 93.00 166 PRO A O 1
ATOM 1370 N N . GLN A 1 167 ? 11.181 48.575 1.509 1.00 93.50 167 GLN A N 1
ATOM 1371 C CA . GLN A 1 167 ? 11.964 49.408 0.594 1.00 93.50 167 GLN A CA 1
ATOM 1372 C C . GLN A 1 167 ? 13.446 49.000 0.556 1.00 93.50 167 GLN A C 1
ATOM 1374 O O . GLN A 1 167 ? 14.229 49.611 -0.172 1.00 93.50 167 GLN A O 1
ATOM 1379 N N . GLY A 1 168 ? 13.842 47.965 1.303 1.00 90.19 168 GLY A N 1
ATOM 1380 C CA . GLY A 1 168 ? 15.217 47.474 1.352 1.00 90.19 168 GLY A CA 1
ATOM 1381 C C . GLY A 1 168 ? 16.114 48.229 2.336 1.00 90.19 168 GLY A C 1
ATOM 1382 O O . GLY A 1 168 ? 17.331 48.045 2.309 1.00 90.19 168 GLY A O 1
ATOM 1383 N N . LYS A 1 169 ? 15.555 49.073 3.209 1.00 93.88 169 LYS A N 1
ATOM 1384 C CA . LYS A 1 169 ? 16.317 49.829 4.206 1.00 93.88 169 LYS A CA 1
ATOM 1385 C C . LYS A 1 169 ? 16.421 49.048 5.518 1.00 93.88 169 LYS A C 1
ATOM 1387 O O . LYS A 1 169 ? 15.441 48.508 6.021 1.00 93.88 169 LYS A O 1
ATOM 1392 N N . LEU A 1 170 ? 17.621 49.030 6.100 1.00 94.81 170 LEU A N 1
ATOM 1393 C CA . LEU A 1 170 ? 17.868 48.496 7.440 1.00 94.81 170 LEU A CA 1
ATOM 1394 C C . LEU A 1 170 ? 17.192 49.384 8.496 1.00 94.81 170 LEU A C 1
ATOM 1396 O O . LEU A 1 170 ? 17.475 50.582 8.567 1.00 94.81 170 LEU A O 1
ATOM 1400 N N . ILE A 1 171 ? 16.328 48.792 9.320 1.00 94.81 171 ILE A N 1
ATOM 1401 C CA . ILE A 1 171 ? 15.564 49.502 10.359 1.00 94.81 171 ILE A CA 1
ATOM 1402 C C . ILE A 1 171 ? 15.887 49.047 11.784 1.00 94.81 171 ILE A C 1
ATOM 1404 O O . ILE A 1 171 ? 15.644 49.790 12.731 1.00 94.81 171 ILE A O 1
ATOM 1408 N N . TRP A 1 172 ? 16.466 47.857 11.950 1.00 93.94 172 TRP A N 1
ATOM 1409 C CA . TRP A 1 172 ? 16.909 47.352 13.248 1.00 93.94 172 TRP A CA 1
ATOM 1410 C C . TRP A 1 172 ? 18.056 46.358 13.074 1.00 93.94 172 TRP A C 1
ATOM 1412 O O . TRP A 1 172 ? 18.078 45.607 12.099 1.00 93.94 172 TRP A O 1
ATOM 1422 N N . SER A 1 173 ? 19.003 46.356 14.012 1.00 94.38 173 SER A N 1
ATOM 1423 C CA . SER A 1 173 ? 20.110 45.405 14.034 1.00 94.38 173 SER A CA 1
ATOM 1424 C C . SER A 1 173 ? 20.502 45.052 15.464 1.00 94.38 173 SER A C 1
ATOM 1426 O O . SER A 1 173 ? 20.447 45.912 16.347 1.00 94.38 173 SER A O 1
ATOM 1428 N N . LYS A 1 174 ? 20.902 43.799 15.691 1.00 93.12 174 LYS A N 1
ATOM 1429 C CA . LYS A 1 174 ? 21.374 43.304 16.991 1.00 93.12 174 LYS A CA 1
ATOM 1430 C C . LYS A 1 174 ? 22.428 42.223 16.786 1.00 93.12 174 LYS A C 1
ATOM 1432 O O . LYS A 1 174 ? 22.255 41.354 15.940 1.00 93.12 174 LYS A O 1
ATOM 1437 N N . ASN A 1 175 ? 23.492 42.267 17.581 1.00 93.00 175 ASN A N 1
ATOM 1438 C CA . ASN A 1 175 ? 24.417 41.146 17.719 1.00 93.00 175 ASN A CA 1
ATOM 1439 C C . ASN A 1 175 ? 24.032 40.346 18.960 1.00 93.00 175 ASN A C 1
ATOM 1441 O O . ASN A 1 175 ? 23.745 40.940 20.003 1.00 93.00 175 ASN A O 1
ATOM 1445 N N . GLU A 1 176 ? 24.010 39.027 18.843 1.00 88.69 176 GLU A N 1
ATOM 1446 C CA . GLU A 1 176 ? 23.60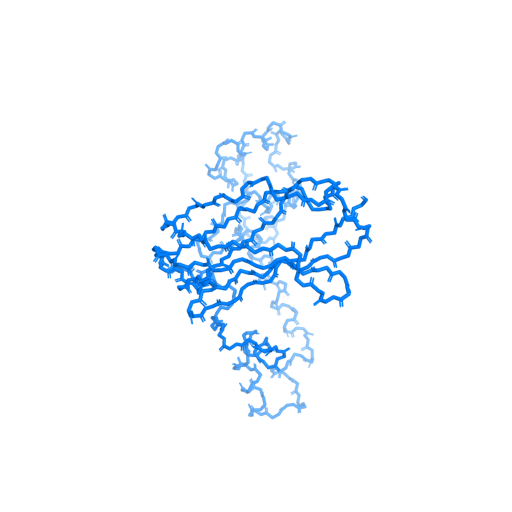6 38.131 19.920 1.00 88.69 176 GLU A CA 1
ATOM 1447 C C . GLU A 1 176 ? 24.391 36.827 19.838 1.00 88.69 176 GLU A C 1
ATOM 1449 O O . GLU A 1 176 ? 24.685 36.348 18.746 1.00 88.69 176 GLU A O 1
ATOM 1454 N N . ILE A 1 177 ? 24.728 36.269 20.996 1.00 89.56 177 ILE A N 1
ATOM 1455 C CA . ILE A 1 177 ? 25.301 34.929 21.089 1.00 89.56 177 ILE A CA 1
ATOM 1456 C C . ILE A 1 177 ? 24.130 33.972 21.268 1.00 89.56 177 ILE A C 1
ATOM 1458 O O . ILE A 1 177 ? 23.338 34.141 22.196 1.00 89.56 177 ILE A O 1
ATOM 1462 N N . MET A 1 178 ? 24.011 32.999 20.374 1.00 87.50 178 MET A N 1
ATOM 1463 C CA . MET A 1 178 ? 23.072 31.893 20.513 1.00 87.50 178 MET A CA 1
ATOM 1464 C C . MET A 1 178 ? 23.801 30.719 21.127 1.00 87.50 178 MET A C 1
ATOM 1466 O O . MET A 1 178 ? 24.877 30.371 20.655 1.00 87.50 178 MET A O 1
ATOM 1470 N N . TYR A 1 179 ? 23.215 30.115 22.152 1.00 86.06 179 TYR A N 1
ATOM 1471 C CA . TYR A 1 179 ? 23.783 28.937 22.797 1.00 86.06 179 TYR A CA 1
ATOM 1472 C C . TYR A 1 179 ? 23.238 27.666 22.163 1.00 86.06 179 TYR A C 1
ATOM 1474 O O . TYR A 1 179 ? 22.089 27.656 21.721 1.00 86.06 179 TYR A O 1
ATOM 1482 N N . SER A 1 180 ? 24.017 26.588 22.162 1.00 84.75 180 SER A N 1
ATOM 1483 C CA . SER A 1 180 ? 23.565 25.270 21.710 1.00 84.75 180 SER A CA 1
ATOM 1484 C C . SER A 1 180 ? 22.170 24.928 22.261 1.00 84.75 180 SER A C 1
ATOM 1486 O O . SER A 1 180 ? 21.919 24.996 23.468 1.00 84.75 180 SER A O 1
ATOM 1488 N N . GLY A 1 181 ? 21.243 24.576 21.367 1.00 80.19 181 GLY A N 1
ATOM 1489 C CA . GLY A 1 181 ? 19.843 24.317 21.693 1.00 80.19 181 GLY A CA 1
ATOM 1490 C C . GLY A 1 181 ? 18.876 25.435 21.285 1.00 80.19 181 GLY A C 1
ATOM 1491 O O . GLY A 1 181 ? 19.067 26.136 20.291 1.00 80.19 181 GLY A O 1
ATOM 1492 N N . GLU A 1 182 ? 17.758 25.542 22.011 1.00 83.00 182 GLU A N 1
ATOM 1493 C CA . GLU A 1 182 ? 16.692 26.507 21.716 1.00 83.00 182 GLU A CA 1
ATOM 1494 C C . GLU A 1 182 ? 17.006 27.899 22.274 1.00 83.00 182 GLU A C 1
ATOM 1496 O O . GLU A 1 182 ? 17.309 28.051 23.455 1.00 83.00 182 GLU A O 1
ATOM 1501 N N . ASN A 1 183 ? 16.835 28.927 21.444 1.00 86.12 183 ASN A N 1
ATOM 1502 C CA . ASN A 1 183 ? 16.993 30.326 21.826 1.00 86.12 183 ASN A CA 1
ATOM 1503 C C . ASN A 1 183 ? 15.779 31.151 21.388 1.00 86.12 183 ASN A C 1
ATOM 1505 O O . ASN A 1 183 ? 15.094 30.827 20.409 1.00 86.12 183 ASN A O 1
ATOM 1509 N N . PHE A 1 184 ? 15.548 32.254 22.098 1.00 87.81 184 PHE A N 1
ATOM 1510 C CA . PHE A 1 184 ? 14.429 33.160 21.868 1.00 87.81 184 PHE A CA 1
ATOM 1511 C C . PHE A 1 184 ? 14.918 34.601 21.771 1.00 87.81 184 PHE A C 1
ATOM 1513 O O . PHE A 1 184 ? 15.591 35.101 22.667 1.00 87.81 184 PHE A O 1
ATOM 1520 N N . ILE A 1 185 ? 14.529 35.279 20.694 1.00 89.00 185 ILE A N 1
ATOM 1521 C CA . ILE A 1 185 ? 14.730 36.716 20.512 1.00 89.00 185 ILE A CA 1
ATOM 1522 C C . ILE A 1 185 ? 13.370 37.365 20.633 1.00 89.00 185 ILE A C 1
ATOM 1524 O O . ILE A 1 185 ? 12.560 37.342 19.703 1.00 89.00 185 ILE A O 1
ATOM 1528 N N . GLU A 1 186 ? 13.102 37.887 21.814 1.00 85.94 186 GLU A N 1
ATOM 1529 C CA . GLU A 1 186 ? 11.802 38.438 22.152 1.00 85.94 186 GLU A CA 1
ATOM 1530 C C . GLU A 1 186 ? 11.721 39.931 21.841 1.00 85.94 186 GLU A C 1
ATOM 1532 O O . GLU A 1 1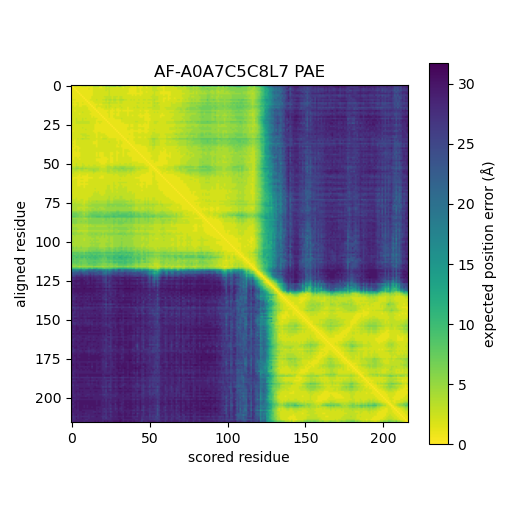86 ? 12.726 40.643 21.793 1.00 85.94 186 GLU A O 1
ATOM 1537 N N . ASN A 1 187 ? 10.485 40.408 21.706 1.00 84.12 187 ASN A N 1
ATOM 1538 C CA . ASN A 1 187 ? 10.150 41.828 21.676 1.00 84.12 187 ASN A CA 1
ATOM 1539 C C . ASN A 1 187 ? 10.722 42.612 20.481 1.00 84.12 187 ASN A C 1
ATOM 1541 O O . ASN A 1 187 ? 11.092 43.778 20.624 1.00 84.12 187 ASN A O 1
ATOM 1545 N N . ILE A 1 188 ? 10.765 42.008 19.287 1.00 91.25 188 ILE A N 1
ATOM 1546 C CA . ILE A 1 188 ? 11.094 42.749 18.062 1.00 91.25 188 ILE A CA 1
ATOM 1547 C C . ILE A 1 188 ? 9.871 43.580 17.662 1.00 91.25 188 ILE A C 1
ATOM 1549 O O . ILE A 1 188 ? 8.842 43.031 17.264 1.00 91.25 188 ILE A O 1
ATOM 1553 N N . ASP A 1 189 ? 9.987 44.902 17.798 1.00 92.69 189 ASP A N 1
ATOM 1554 C CA . ASP A 1 189 ? 8.882 45.848 17.638 1.00 92.69 189 ASP A CA 1
ATOM 1555 C C . ASP A 1 189 ? 8.859 46.506 16.250 1.00 92.69 189 ASP A C 1
ATOM 1557 O O . ASP A 1 189 ? 9.834 47.101 15.785 1.00 92.69 189 ASP A O 1
ATOM 1561 N N . LEU A 1 190 ? 7.700 46.426 15.605 1.00 93.56 190 LEU A N 1
ATOM 1562 C CA . LEU A 1 190 ? 7.374 47.066 14.343 1.00 93.56 190 LEU A CA 1
ATOM 1563 C C . LEU A 1 190 ? 6.253 48.116 14.472 1.00 93.56 190 LEU A C 1
ATOM 1565 O O . LEU A 1 190 ? 5.759 48.586 13.448 1.00 93.56 190 LEU A O 1
ATOM 1569 N N . SER A 1 191 ? 5.800 48.478 15.673 1.00 90.81 191 SER A N 1
ATOM 1570 C CA . SER A 1 191 ? 4.662 49.382 15.936 1.00 90.81 191 SER A CA 1
ATOM 1571 C C . SER A 1 191 ? 4.705 50.705 15.154 1.00 90.81 191 SER A C 1
ATOM 1573 O O . SER A 1 191 ? 3.683 51.155 14.640 1.00 90.81 191 SER A O 1
ATOM 1575 N N . GLY A 1 192 ? 5.893 51.293 14.986 1.00 89.69 192 GLY A N 1
ATOM 1576 C CA . GLY A 1 192 ? 6.109 52.553 14.263 1.00 89.69 192 GLY A CA 1
ATOM 1577 C C . GLY A 1 192 ? 6.272 52.441 12.741 1.00 89.69 192 GLY A C 1
ATOM 1578 O O . GLY A 1 192 ? 6.524 53.453 12.087 1.00 89.69 192 GLY A O 1
ATOM 1579 N N . TYR A 1 193 ? 6.168 51.242 12.168 1.00 93.00 193 TYR A N 1
ATOM 1580 C CA . TYR A 1 193 ? 6.453 50.995 10.753 1.00 93.00 193 TYR A CA 1
ATOM 1581 C C . TYR A 1 193 ? 5.184 50.741 9.925 1.00 93.00 193 TYR A C 1
ATOM 1583 O O . TYR A 1 193 ? 4.110 50.450 10.449 1.00 93.00 193 TYR A O 1
ATOM 1591 N N . SER A 1 194 ? 5.276 50.891 8.605 1.00 93.31 194 SER A N 1
ATOM 1592 C CA . SER A 1 194 ? 4.146 50.682 7.696 1.00 93.31 194 SER A CA 1
ATOM 1593 C C . SER A 1 194 ? 3.801 49.197 7.531 1.00 93.31 194 SER A C 1
ATOM 1595 O O . SER A 1 194 ? 4.609 48.306 7.765 1.00 93.31 194 SER A O 1
ATOM 1597 N N . LYS A 1 195 ? 2.572 48.900 7.105 1.00 95.00 195 LYS A N 1
ATOM 1598 C CA . LYS A 1 195 ? 2.183 47.529 6.742 1.00 95.00 195 LYS A CA 1
ATOM 1599 C C . LYS A 1 195 ? 3.002 47.059 5.540 1.00 95.00 195 LYS A C 1
ATOM 1601 O O . LYS A 1 195 ? 3.216 47.832 4.605 1.00 95.00 195 LYS A O 1
ATOM 1606 N N . GLY A 1 196 ? 3.416 45.796 5.533 1.00 93.06 196 GLY A N 1
ATOM 1607 C CA . GLY A 1 196 ? 4.229 45.263 4.443 1.00 93.06 196 GLY A CA 1
ATOM 1608 C C . GLY A 1 196 ? 5.009 44.004 4.796 1.00 93.06 196 GLY A C 1
ATOM 1609 O O . GLY A 1 196 ? 4.840 43.420 5.866 1.00 93.06 196 GLY A O 1
ATOM 1610 N N . LEU A 1 197 ? 5.856 43.585 3.856 1.00 95.38 197 LEU A N 1
ATOM 1611 C CA . LEU A 1 197 ? 6.745 42.437 3.993 1.00 95.38 197 LEU A CA 1
ATOM 1612 C C . LEU A 1 197 ? 8.140 42.897 4.426 1.00 95.38 197 LEU A C 1
ATOM 1614 O O . LEU A 1 197 ? 8.834 43.569 3.668 1.00 95.38 197 LEU A O 1
ATOM 1618 N N . TYR A 1 198 ? 8.545 42.486 5.618 1.00 96.31 198 TYR A N 1
ATOM 1619 C CA . TYR A 1 198 ? 9.859 42.735 6.196 1.00 96.31 198 TYR A CA 1
ATOM 1620 C C . TYR A 1 198 ? 10.721 41.480 6.082 1.00 96.31 198 TYR A C 1
ATOM 1622 O O . TYR A 1 198 ? 10.209 40.359 6.143 1.00 96.31 198 TYR A O 1
ATOM 1630 N N . ASN A 1 199 ? 12.033 41.658 5.952 1.00 96.06 199 ASN A N 1
ATOM 1631 C CA . ASN A 1 199 ? 12.990 40.554 5.968 1.00 96.06 199 ASN A CA 1
ATOM 1632 C C . ASN A 1 199 ? 13.866 40.663 7.213 1.00 96.06 199 ASN A C 1
ATOM 1634 O O . ASN A 1 199 ? 14.575 41.652 7.376 1.00 96.06 199 ASN A O 1
ATOM 1638 N N . LEU A 1 200 ? 13.833 39.650 8.074 1.00 95.19 200 LEU A N 1
ATOM 1639 C CA . LEU A 1 200 ? 14.781 39.503 9.171 1.00 95.19 200 LEU A CA 1
ATOM 1640 C C . LEU A 1 200 ? 15.884 38.542 8.737 1.00 95.19 200 LEU A C 1
ATOM 1642 O O . LEU A 1 200 ? 15.640 37.352 8.552 1.00 95.19 200 LEU A O 1
ATOM 1646 N N . ILE A 1 201 ? 17.089 39.064 8.570 1.00 94.00 201 ILE A N 1
ATOM 1647 C CA . ILE A 1 201 ? 18.280 38.294 8.226 1.00 94.00 201 ILE A CA 1
ATOM 1648 C C . ILE A 1 201 ? 18.990 37.921 9.521 1.00 94.00 201 ILE A C 1
ATOM 1650 O O . ILE A 1 201 ? 19.353 38.811 10.282 1.00 94.00 201 ILE A O 1
ATOM 1654 N N . LEU A 1 202 ? 19.204 36.629 9.750 1.00 93.00 202 LEU A N 1
ATOM 1655 C CA . LEU A 1 202 ? 20.067 36.090 10.791 1.00 93.00 202 LEU A CA 1
ATOM 1656 C C . LEU A 1 202 ? 21.340 35.600 10.105 1.00 93.00 202 LEU A C 1
ATOM 1658 O O . LEU A 1 202 ? 21.270 34.759 9.210 1.00 93.00 202 LEU A O 1
ATOM 1662 N N . LYS A 1 203 ? 22.491 36.148 10.479 1.00 90.19 203 LYS A N 1
ATOM 1663 C CA . LYS A 1 203 ? 23.773 35.850 9.842 1.00 90.19 203 LYS A CA 1
ATOM 1664 C C . LYS A 1 203 ? 24.805 35.444 10.885 1.00 90.19 203 LYS A C 1
ATOM 1666 O O . LYS A 1 203 ? 25.077 36.230 11.787 1.00 90.19 203 LYS A O 1
ATOM 1671 N N . SER A 1 204 ? 25.402 34.274 10.714 1.00 87.56 204 SER A N 1
ATOM 1672 C CA . SER A 1 204 ? 26.637 33.861 11.384 1.00 87.56 204 SER A CA 1
ATOM 1673 C C . SER A 1 204 ? 27.834 34.021 10.433 1.00 87.56 204 SER A C 1
ATOM 1675 O O . SER A 1 204 ? 27.726 34.588 9.337 1.00 87.56 204 SER A O 1
ATOM 1677 N N . ASP A 1 205 ? 28.998 33.545 10.859 1.00 80.19 205 ASP A N 1
ATOM 1678 C CA . ASP A 1 205 ? 30.209 33.436 10.046 1.00 80.19 205 ASP A CA 1
ATOM 1679 C C . ASP A 1 205 ? 30.061 32.442 8.878 1.00 80.19 205 ASP A C 1
ATOM 1681 O O . ASP A 1 205 ? 30.619 32.671 7.802 1.00 80.19 205 ASP A O 1
ATOM 1685 N N . LYS A 1 206 ? 29.281 31.374 9.071 1.00 76.81 206 LYS A N 1
ATOM 1686 C CA . LYS A 1 206 ? 29.111 30.273 8.109 1.00 76.81 206 LYS A CA 1
ATOM 1687 C C . LYS A 1 206 ? 27.790 30.308 7.351 1.00 76.81 206 LYS A C 1
ATOM 1689 O O . LYS A 1 206 ? 27.734 29.870 6.201 1.00 76.81 206 LYS A O 1
ATOM 1694 N N . THR A 1 207 ? 26.727 30.820 7.967 1.00 81.94 207 THR A N 1
ATOM 1695 C CA . THR A 1 207 ? 25.358 30.652 7.470 1.00 81.94 207 THR A CA 1
ATOM 1696 C C . THR A 1 207 ? 24.515 31.917 7.545 1.00 81.94 207 THR A C 1
ATOM 1698 O O . THR A 1 207 ? 24.742 32.835 8.332 1.00 81.94 207 THR A O 1
ATOM 1701 N N . ILE A 1 208 ? 23.529 31.989 6.647 1.00 86.38 208 ILE A N 1
ATOM 1702 C CA . ILE A 1 208 ? 22.551 33.074 6.581 1.00 86.38 208 ILE A CA 1
ATOM 1703 C C . ILE A 1 208 ? 21.163 32.450 6.485 1.00 86.38 208 ILE A C 1
ATOM 1705 O O . ILE A 1 208 ? 20.897 31.668 5.574 1.00 86.38 208 ILE A O 1
ATOM 1709 N N . ASN A 1 209 ? 20.263 32.851 7.379 1.00 88.56 209 ASN A N 1
ATOM 1710 C CA . ASN A 1 209 ? 18.841 32.542 7.312 1.00 88.56 209 ASN A CA 1
ATOM 1711 C C . ASN A 1 209 ? 18.037 33.840 7.153 1.00 88.56 209 ASN A C 1
ATOM 1713 O O . ASN A 1 209 ? 18.359 34.860 7.758 1.00 88.56 209 ASN A O 1
ATOM 1717 N N . ILE A 1 210 ? 16.994 33.822 6.324 1.00 91.44 210 ILE A N 1
ATOM 1718 C CA . ILE A 1 210 ? 16.135 34.980 6.073 1.00 91.44 210 ILE A CA 1
ATOM 1719 C C . ILE A 1 210 ? 14.694 34.610 6.406 1.00 91.44 210 ILE A C 1
ATOM 1721 O O . ILE A 1 210 ? 14.075 33.783 5.735 1.00 91.44 210 ILE A O 1
ATOM 1725 N N . LEU A 1 211 ? 14.129 35.284 7.405 1.00 92.38 211 LEU A N 1
ATOM 1726 C CA . LEU A 1 211 ? 12.725 35.162 7.776 1.00 92.38 211 LEU A CA 1
ATOM 1727 C C . LEU A 1 211 ? 11.903 36.281 7.142 1.00 92.38 211 LEU A C 1
ATOM 1729 O O . LEU A 1 211 ? 12.237 37.460 7.242 1.00 92.38 211 LEU A O 1
ATOM 1733 N N . LYS A 1 212 ? 10.781 35.903 6.531 1.00 94.25 212 LYS A N 1
ATOM 1734 C CA . LYS A 1 212 ? 9.797 36.826 5.960 1.00 94.25 212 LYS A CA 1
ATOM 1735 C C . LYS A 1 212 ? 8.716 37.141 6.989 1.00 94.25 212 LYS A C 1
ATOM 1737 O O . LYS A 1 212 ? 7.985 36.239 7.393 1.00 94.25 212 LYS A O 1
ATOM 1742 N N . ILE A 1 213 ? 8.596 38.404 7.383 1.00 95.06 213 ILE A N 1
ATOM 1743 C CA . ILE A 1 213 ? 7.656 38.880 8.404 1.00 95.06 213 ILE A CA 1
ATOM 1744 C C . ILE A 1 213 ? 6.589 39.751 7.743 1.00 95.06 213 ILE A C 1
ATOM 1746 O O . ILE A 1 213 ? 6.908 40.738 7.084 1.00 95.06 213 ILE A O 1
ATOM 1750 N N . ILE A 1 214 ? 5.318 39.399 7.908 1.00 94.19 214 ILE A N 1
ATOM 1751 C CA . ILE A 1 214 ? 4.196 40.150 7.334 1.00 94.19 214 ILE A CA 1
ATOM 1752 C C . ILE A 1 214 ? 3.607 41.043 8.425 1.00 94.19 214 ILE A C 1
ATOM 1754 O O . ILE A 1 214 ? 2.990 40.522 9.351 1.00 94.19 214 ILE A O 1
ATOM 1758 N N . LYS A 1 215 ? 3.755 42.370 8.316 1.00 93.56 215 LYS A N 1
ATOM 1759 C CA . LYS A 1 215 ? 3.075 43.330 9.204 1.00 93.56 215 LYS A CA 1
ATOM 1760 C C . LYS A 1 215 ? 1.684 43.678 8.674 1.00 93.56 215 LYS A C 1
ATOM 1762 O O . LYS A 1 215 ? 1.561 44.108 7.522 1.00 93.56 215 LYS A O 1
ATOM 1767 N N . GLN A 1 216 ? 0.667 43.514 9.522 1.00 91.00 216 GLN A N 1
ATOM 1768 C CA . GLN A 1 216 ? -0.747 43.799 9.235 1.00 91.00 216 GLN A CA 1
ATOM 1769 C C . GLN A 1 216 ? -1.267 45.104 9.820 1.00 91.00 216 GLN A C 1
ATOM 1771 O O . GLN A 1 216 ? -0.665 45.671 10.750 1.00 91.00 216 GLN A O 1
#

pLDDT: mean 90.13, std 12.0, range [40.56, 98.38]

Mean predicted aligned error: 15.31 Å